Protein AF-T1C883-F1 (afdb_monomer_lite)

pLDDT: mean 71.93, std 14.18, range [41.59, 94.81]

Secondary structure (DSSP, 8-state):
-HHHHHHHHHHHHHT-HHHHHHHHHHHHHHHHHHHHHHHHHTT---TTT-THHHHHHHHHHHHHHHHHHHHGGGHHHHHHHHHHHHHHHHHHHHHHHHHHHHHHHHHHHHHHHHTT--HHHHHHHHHHHHHHHHHHHHHHHHHHHHHHHHHHHHHHHHHH--S-PPP--------------------------

Foldseek 3Di:
DVVLVVQLVVVVVVPDPLSNQLSVLLVLQLQLVVVVVVCVVVVVPPPPPDPCVCVSVCSNVSSVVSNCVRQNVNSVVSVVVSVVVCVLVVVVVVLLVVLVVQLVVLLVVLVVLVVVVDVVSPVVSVVSNVVSNVVSVVCSVVVCVVSVVVSCCCVVCVPPVPPPDDPDDDPDDPCPDDDPPPDDDDDDDDDDD

Organism: NCBI:txid410659

Sequence (193 aa):
TLGFLFGALHEHFVGHDRGALGKIGGILFAWGIATLGLALIRHQINFSTNPILYVYVGLLIGGIALLLVAEGPMGLMGLMEIVSHVLSYTRLIGILLASVILAVIFNVIAGGFFGRGTPLWILLGLGLLLVGQTFNTILGVFEPGIQGARLIFVEHFSKYYHGNGRGFTPLRSNRQYTEPSTDPPLSSDPATP

Structure (mmCIF, N/CA/C/O backbone):
data_AF-T1C883-F1
#
_entry.id   AF-T1C883-F1
#
loop_
_atom_site.group_PDB
_atom_site.id
_atom_site.type_symbol
_atom_site.label_atom_id
_atom_site.label_alt_id
_atom_site.label_comp_id
_atom_site.label_asym_id
_atom_site.label_entity_id
_atom_site.label_seq_id
_atom_site.pdbx_PDB_ins_code
_atom_site.Cartn_x
_atom_site.Cartn_y
_atom_site.Cartn_z
_atom_site.occupancy
_atom_site.B_iso_or_equiv
_atom_site.auth_seq_id
_atom_site.auth_comp_id
_atom_site.auth_asym_id
_atom_site.auth_atom_id
_atom_site.pdbx_PDB_model_num
ATOM 1 N N . THR A 1 1 ? -10.316 -2.165 7.022 1.00 56.03 1 THR A N 1
ATOM 2 C CA . THR A 1 1 ? -11.769 -2.438 6.935 1.00 56.03 1 THR A CA 1
ATOM 3 C C . THR A 1 1 ? -12.137 -3.749 7.614 1.00 56.03 1 THR A C 1
ATOM 5 O O . THR A 1 1 ? -12.957 -3.695 8.513 1.00 56.03 1 THR A O 1
ATOM 8 N N . LEU A 1 2 ? -11.506 -4.890 7.293 1.00 53.03 2 LEU A N 1
ATOM 9 C CA . LEU A 1 2 ? -11.800 -6.201 7.913 1.00 53.03 2 LEU A CA 1
ATOM 10 C C . LEU A 1 2 ? -11.633 -6.252 9.445 1.00 53.03 2 LEU A C 1
ATOM 12 O O . LEU A 1 2 ? -12.502 -6.792 10.114 1.00 53.03 2 LEU A O 1
ATOM 16 N N . GLY A 1 3 ? -10.580 -5.652 10.015 1.00 60.28 3 GLY A N 1
ATOM 17 C CA . GLY A 1 3 ? -10.390 -5.611 11.478 1.00 60.28 3 GLY A CA 1
ATOM 18 C C . GLY A 1 3 ? -11.503 -4.857 12.220 1.00 60.28 3 GLY A C 1
ATOM 19 O O . GLY A 1 3 ? -12.051 -5.361 13.194 1.00 60.28 3 GLY A O 1
ATOM 20 N N . PHE A 1 4 ? -11.909 -3.698 11.695 1.00 60.66 4 PHE A N 1
ATOM 21 C CA . PHE A 1 4 ? -13.055 -2.934 12.203 1.00 60.66 4 PHE A CA 1
ATOM 22 C C . PHE A 1 4 ? -14.389 -3.668 11.989 1.00 60.66 4 PHE A C 1
ATOM 24 O O . PHE A 1 4 ? -15.258 -3.625 12.854 1.00 60.66 4 PHE A O 1
ATOM 31 N N . LEU A 1 5 ? -14.538 -4.379 10.864 1.00 58.66 5 LEU A N 1
ATOM 32 C CA . LEU A 1 5 ? -15.723 -5.180 10.552 1.00 58.66 5 LEU A CA 1
ATOM 33 C C . LEU A 1 5 ? -15.880 -6.352 11.533 1.00 58.66 5 LEU A C 1
ATOM 35 O O . LEU A 1 5 ? -16.961 -6.546 12.076 1.00 58.66 5 LEU A O 1
ATOM 39 N N . PHE A 1 6 ? -14.801 -7.091 11.814 1.00 56.78 6 PHE A N 1
ATOM 40 C CA . PHE A 1 6 ? -14.799 -8.163 12.814 1.00 56.78 6 PHE A CA 1
ATOM 41 C C . PHE A 1 6 ? -14.995 -7.629 14.234 1.00 56.78 6 PHE A C 1
ATOM 43 O O . PHE A 1 6 ? -15.721 -8.238 15.016 1.00 56.78 6 PHE A O 1
ATOM 50 N N . GLY A 1 7 ? -14.426 -6.463 14.550 1.00 60.19 7 GLY A N 1
ATOM 51 C CA . GLY A 1 7 ? -14.677 -5.773 15.811 1.00 60.19 7 GLY A CA 1
ATOM 52 C C . GLY A 1 7 ? -16.141 -5.358 15.986 1.00 60.19 7 GLY A C 1
ATOM 53 O O . GLY A 1 7 ? -16.648 -5.461 17.097 1.00 60.19 7 GLY A O 1
ATOM 54 N N . ALA A 1 8 ? -16.810 -4.897 14.924 1.00 57.47 8 ALA A N 1
ATOM 55 C CA . ALA A 1 8 ? -18.224 -4.510 14.946 1.00 57.47 8 ALA A CA 1
ATOM 56 C C . ALA A 1 8 ? -19.155 -5.732 14.989 1.00 57.47 8 ALA A C 1
ATOM 58 O O . ALA A 1 8 ? -20.149 -5.724 15.709 1.00 57.47 8 ALA A O 1
ATOM 59 N N . LEU A 1 9 ? -18.810 -6.801 14.261 1.00 54.94 9 LEU A N 1
ATOM 60 C CA . LEU A 1 9 ? -19.556 -8.061 14.255 1.00 54.94 9 LEU A CA 1
ATOM 61 C C . LEU A 1 9 ? -19.506 -8.757 15.617 1.00 54.94 9 LEU A C 1
ATOM 63 O O . LEU A 1 9 ? -20.537 -9.215 16.095 1.00 54.94 9 LEU A O 1
ATOM 67 N N . HIS A 1 10 ? -18.341 -8.802 16.269 1.00 56.34 10 HIS A N 1
ATOM 68 C CA . HIS A 1 10 ? -18.226 -9.394 17.603 1.00 56.34 10 HIS A CA 1
ATOM 69 C C . HIS A 1 10 ? -19.035 -8.607 18.649 1.00 56.34 10 HIS A C 1
ATOM 71 O O . HIS A 1 10 ? -19.715 -9.208 19.473 1.00 56.34 10 HIS A O 1
ATOM 77 N N . GLU A 1 11 ? -19.036 -7.272 18.572 1.00 58.41 11 GLU A N 1
ATOM 78 C CA . GLU A 1 11 ? -19.824 -6.408 19.465 1.00 58.41 11 GLU A CA 1
ATOM 79 C C . GLU A 1 11 ? -21.337 -6.577 19.252 1.00 58.41 11 GLU A C 1
ATOM 81 O O . GLU A 1 11 ? -22.107 -6.619 20.213 1.00 58.41 11 GLU A O 1
ATOM 86 N N . HIS A 1 12 ? -21.767 -6.738 17.995 1.00 43.88 12 HIS A N 1
ATOM 87 C CA . HIS A 1 12 ? -23.172 -6.960 17.656 1.00 43.88 12 HIS A CA 1
ATOM 88 C C . HIS A 1 12 ? -23.699 -8.289 18.216 1.00 43.88 12 HIS A C 1
ATOM 90 O O . HIS A 1 12 ? -24.860 -8.371 18.609 1.00 43.88 12 HIS A O 1
ATOM 96 N N . PHE A 1 13 ? -22.835 -9.303 18.323 1.00 53.25 13 PHE A N 1
ATOM 97 C CA . PHE A 1 13 ? -23.175 -10.593 18.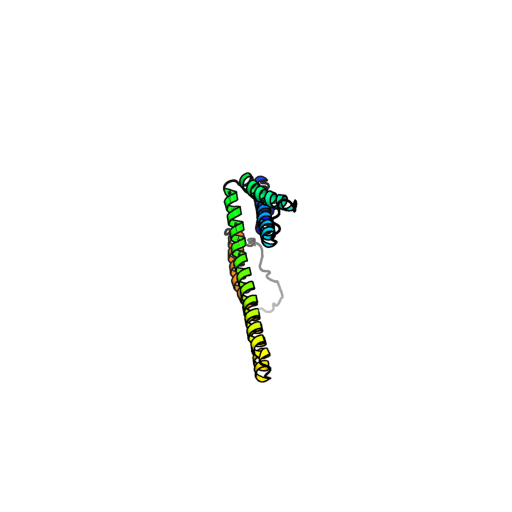924 1.00 53.25 13 PHE A CA 1
ATOM 98 C C . PHE A 1 13 ? -23.203 -10.582 20.464 1.00 53.25 13 PHE A C 1
ATOM 100 O O . PHE A 1 13 ? -23.791 -11.485 21.053 1.00 53.25 13 PHE A O 1
ATOM 107 N N . VAL A 1 14 ? -22.614 -9.574 21.121 1.00 53.53 14 VAL A N 1
ATOM 108 C CA . VAL A 1 14 ? -22.555 -9.453 22.596 1.00 53.53 14 VAL A CA 1
ATOM 109 C C . VAL A 1 14 ? -23.610 -8.473 23.155 1.00 53.53 14 VAL A C 1
ATOM 111 O O . VAL A 1 14 ? -23.820 -8.415 24.365 1.00 53.53 14 VAL A O 1
ATOM 114 N N . GLY A 1 15 ? -24.360 -7.769 22.298 1.00 41.59 15 GLY A N 1
ATOM 115 C CA . GLY A 1 15 ? -25.586 -7.052 22.690 1.00 41.59 15 GLY A CA 1
ATOM 116 C C . GLY A 1 15 ? -25.391 -5.669 23.330 1.00 41.59 15 GLY A C 1
ATOM 117 O O . GLY A 1 15 ? -26.265 -5.221 24.068 1.00 41.59 15 GLY A O 1
ATOM 118 N N . HIS A 1 16 ? -24.270 -4.981 23.069 1.00 48.69 16 HIS A N 1
ATOM 119 C CA . HIS A 1 16 ? -24.064 -3.579 23.471 1.00 48.69 16 HIS A CA 1
ATOM 120 C C . HIS A 1 16 ? -24.091 -2.635 22.254 1.00 48.69 16 HIS A C 1
ATOM 122 O O . HIS A 1 16 ? -23.087 -2.414 21.576 1.00 48.69 16 HIS A O 1
ATOM 128 N N . ASP A 1 17 ? -25.247 -2.015 22.012 1.00 51.94 17 ASP A N 1
ATOM 129 C CA . ASP A 1 17 ? -25.565 -1.242 20.796 1.00 51.94 17 ASP A CA 1
ATOM 130 C C . ASP A 1 17 ? -24.688 0.005 20.573 1.00 51.94 17 ASP A C 1
ATOM 132 O O . ASP A 1 17 ? -24.588 0.522 19.460 1.00 51.94 17 ASP A O 1
ATOM 136 N N . ARG A 1 18 ? -24.026 0.503 21.624 1.00 53.41 18 ARG A N 1
ATOM 137 C CA . ARG A 1 18 ? -23.233 1.743 21.566 1.00 53.41 18 ARG A CA 1
ATOM 138 C C . ARG A 1 18 ? -21.804 1.534 21.051 1.00 53.41 18 ARG A C 1
ATOM 140 O O . ARG A 1 18 ? -21.296 2.408 20.356 1.00 53.41 18 ARG A O 1
ATOM 147 N N . GLY A 1 19 ? -21.196 0.370 21.297 1.00 52.53 19 GLY A N 1
ATOM 148 C CA . GLY A 1 19 ? -19.856 0.037 20.785 1.00 52.53 19 GLY A CA 1
ATOM 149 C C . GLY A 1 19 ? -19.854 -0.298 19.288 1.00 52.53 19 GLY A C 1
ATOM 150 O O . GLY A 1 19 ? -18.933 0.051 18.550 1.00 52.53 19 GLY A O 1
ATOM 151 N N . ALA A 1 20 ? -20.940 -0.897 18.792 1.00 56.00 20 ALA A N 1
ATOM 152 C CA . ALA A 1 20 ? -21.091 -1.213 17.372 1.00 56.00 20 ALA A CA 1
ATOM 153 C C . ALA A 1 20 ? -21.177 0.056 16.499 1.00 56.00 20 ALA A C 1
ATOM 155 O O . ALA A 1 20 ? -20.595 0.108 15.414 1.00 56.00 20 ALA A O 1
ATOM 156 N N . LEU A 1 21 ? -21.846 1.104 16.995 1.00 61.19 21 LEU A N 1
ATOM 157 C CA . LEU A 1 21 ? -21.998 2.391 16.308 1.00 61.19 21 LEU A CA 1
ATOM 158 C C . LEU A 1 21 ? -20.666 3.143 16.142 1.00 61.19 21 LEU A C 1
ATOM 160 O O . LEU A 1 21 ? -20.426 3.713 15.076 1.00 61.19 21 LEU A O 1
ATOM 164 N N . GLY A 1 22 ? -19.768 3.085 17.133 1.00 59.34 22 GLY A N 1
ATOM 165 C CA . GLY A 1 22 ? -18.424 3.672 17.034 1.00 59.34 22 GLY A CA 1
ATOM 166 C C . GLY A 1 22 ? -17.574 2.979 15.973 1.00 59.34 22 GLY A C 1
ATOM 167 O O . GLY A 1 22 ? -16.988 3.626 15.099 1.00 59.34 22 GLY A O 1
ATOM 168 N N . LYS A 1 23 ? -17.624 1.645 15.935 1.00 63.12 23 LYS A N 1
ATOM 169 C CA . LYS A 1 23 ? -16.900 0.856 14.931 1.00 63.12 23 LYS A CA 1
ATOM 170 C C . LYS A 1 23 ? -17.438 1.045 13.509 1.00 63.12 23 LYS A C 1
ATOM 172 O O . LYS A 1 23 ? -16.655 1.132 12.562 1.00 63.12 23 LYS A O 1
ATOM 177 N N . ILE A 1 24 ? -18.749 1.208 13.333 1.00 66.12 24 ILE A N 1
ATOM 178 C CA . ILE A 1 24 ? -19.339 1.590 12.037 1.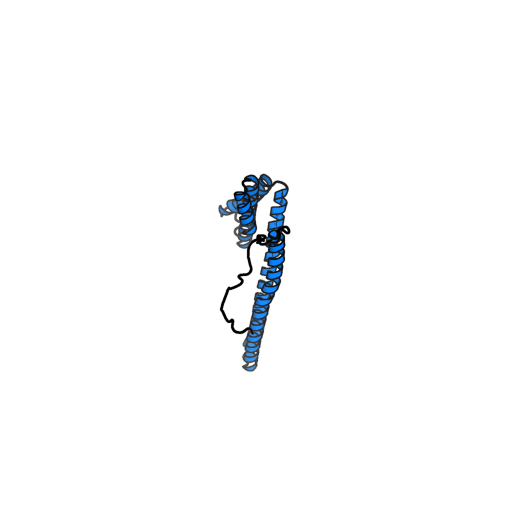00 66.12 24 ILE A CA 1
ATOM 179 C C . ILE A 1 24 ? -18.873 2.998 11.620 1.00 66.12 24 ILE A C 1
ATOM 181 O O . ILE A 1 24 ? -18.543 3.214 10.451 1.00 66.12 24 ILE A O 1
ATOM 185 N N . GLY A 1 25 ? -18.747 3.929 12.572 1.00 64.12 25 GLY A N 1
ATOM 186 C CA . GLY A 1 25 ? -18.209 5.275 12.348 1.00 64.12 25 GLY A CA 1
ATOM 187 C C . GLY A 1 25 ? -16.762 5.272 11.859 1.00 64.12 25 GLY A C 1
ATOM 188 O O . GLY A 1 25 ? -16.429 5.992 10.918 1.00 64.12 25 GLY A O 1
ATOM 189 N N . GLY A 1 26 ? -15.920 4.397 12.413 1.00 68.25 26 GLY A N 1
ATOM 190 C CA . GLY A 1 26 ? -14.538 4.213 11.962 1.00 68.25 26 GLY A CA 1
ATOM 191 C C . GLY A 1 26 ? -14.419 3.678 10.534 1.00 68.25 26 GLY A C 1
ATOM 192 O O . GLY A 1 26 ? -13.548 4.119 9.781 1.00 68.25 26 GLY A O 1
ATOM 193 N N . ILE A 1 27 ? -15.326 2.789 10.113 1.00 69.50 27 ILE A N 1
ATOM 194 C CA . ILE A 1 27 ? -15.394 2.311 8.720 1.00 69.50 27 ILE A CA 1
ATOM 195 C C . ILE A 1 27 ? -15.791 3.455 7.786 1.00 69.50 27 ILE A C 1
ATOM 197 O O . ILE A 1 27 ? -15.158 3.640 6.744 1.00 69.50 27 ILE A O 1
ATOM 201 N N . LEU A 1 28 ? -16.804 4.233 8.175 1.00 71.75 28 LEU A N 1
ATOM 202 C CA . LEU A 1 28 ? -17.276 5.385 7.415 1.00 71.75 28 LEU A CA 1
ATOM 203 C C . LEU A 1 28 ? -16.158 6.424 7.258 1.00 71.75 28 LEU A C 1
ATOM 205 O O . LEU A 1 28 ? -15.843 6.839 6.149 1.00 71.75 28 LEU A O 1
ATOM 209 N N . PHE A 1 29 ? -15.473 6.760 8.348 1.00 73.19 29 PHE A N 1
ATOM 210 C CA . PHE A 1 29 ? -14.355 7.697 8.346 1.00 73.19 29 PHE A CA 1
ATOM 211 C C . PHE A 1 29 ? -13.197 7.242 7.445 1.00 73.19 29 PHE A C 1
ATOM 213 O O . PHE A 1 29 ? -12.684 8.032 6.650 1.00 73.19 29 PHE A O 1
ATOM 220 N N . ALA A 1 30 ? -12.820 5.960 7.504 1.00 75.12 30 ALA A N 1
ATOM 221 C CA . ALA A 1 30 ? -11.777 5.400 6.646 1.00 75.12 30 ALA A CA 1
ATOM 222 C C . ALA A 1 30 ? -12.140 5.491 5.151 1.00 75.12 30 ALA A C 1
ATOM 224 O O . ALA A 1 30 ? -11.289 5.825 4.324 1.00 75.12 30 ALA A O 1
ATOM 225 N N . TRP A 1 31 ? -13.405 5.244 4.798 1.00 78.94 31 TRP A N 1
ATOM 226 C CA . TRP A 1 31 ? -13.912 5.429 3.434 1.00 78.94 31 TRP A CA 1
ATOM 227 C C . TRP A 1 31 ? -13.957 6.909 3.025 1.00 78.94 31 TRP A C 1
ATOM 229 O O . TRP A 1 31 ? -13.602 7.248 1.894 1.00 78.94 31 TRP A O 1
ATOM 239 N N . GLY A 1 32 ? -14.316 7.804 3.948 1.00 77.38 32 GLY A N 1
ATOM 240 C CA . GLY A 1 32 ? -14.280 9.255 3.751 1.00 77.38 32 GLY A CA 1
ATOM 241 C C . GLY A 1 32 ? -12.878 9.760 3.401 1.00 77.38 32 GLY A C 1
ATOM 242 O O . GLY A 1 32 ? -12.704 10.437 2.390 1.00 77.38 32 GLY A O 1
ATOM 243 N N . ILE A 1 33 ? -11.853 9.367 4.165 1.00 79.44 33 ILE A N 1
ATOM 244 C CA . ILE A 1 33 ? -10.452 9.714 3.861 1.00 79.44 33 ILE A CA 1
ATOM 245 C C . ILE A 1 33 ? -10.013 9.143 2.508 1.00 79.44 33 ILE A C 1
ATOM 247 O O . ILE A 1 33 ? -9.409 9.860 1.711 1.00 79.44 33 ILE A O 1
ATOM 251 N N . ALA A 1 34 ? -10.303 7.868 2.229 1.00 78.81 34 ALA A N 1
ATOM 252 C CA . ALA A 1 34 ? -9.862 7.214 0.997 1.00 78.81 34 ALA A CA 1
ATOM 253 C C . ALA A 1 34 ? -10.451 7.878 -0.260 1.00 78.81 34 ALA A C 1
ATOM 255 O O . ALA A 1 34 ? -9.733 8.156 -1.222 1.00 78.81 34 ALA A O 1
ATOM 256 N N . THR A 1 35 ? -11.753 8.168 -0.243 1.00 78.88 35 THR A N 1
ATOM 257 C CA . THR A 1 35 ? -12.458 8.814 -1.362 1.00 78.88 35 THR A CA 1
ATOM 258 C C . THR A 1 35 ? -12.040 10.270 -1.555 1.00 78.88 35 THR A C 1
ATOM 260 O O . THR A 1 35 ? -11.839 10.696 -2.692 1.00 78.88 35 THR A O 1
ATOM 263 N N . LEU A 1 36 ? -11.820 11.020 -0.472 1.00 79.00 36 LEU A N 1
ATOM 264 C CA . LEU A 1 36 ? -11.347 12.403 -0.540 1.00 79.00 36 LEU A CA 1
ATOM 265 C C . LEU A 1 36 ? -9.890 12.486 -1.020 1.00 79.00 36 LEU A C 1
ATOM 267 O O . LEU A 1 36 ? -9.569 13.320 -1.867 1.00 79.00 36 LEU A O 1
ATOM 271 N N . GLY A 1 37 ? -9.027 11.574 -0.563 1.00 79.81 37 GLY A N 1
ATOM 272 C CA . GLY A 1 37 ? -7.663 11.426 -1.077 1.00 79.81 37 GLY A CA 1
ATOM 273 C C . GLY A 1 37 ? -7.637 11.122 -2.578 1.00 79.81 37 GLY A C 1
ATOM 274 O O . GLY A 1 37 ? -6.874 11.734 -3.325 1.00 79.81 37 GLY A O 1
ATOM 275 N N . LEU A 1 38 ? -8.527 10.246 -3.053 1.00 77.75 38 LEU A N 1
ATOM 276 C CA . LEU A 1 38 ? -8.667 9.952 -4.481 1.00 77.75 38 LEU A CA 1
ATOM 277 C C . LEU A 1 38 ? -9.192 11.158 -5.281 1.00 77.75 38 LEU A C 1
ATOM 279 O O . LEU A 1 38 ? -8.717 11.418 -6.388 1.00 77.75 38 LEU A O 1
ATOM 283 N N . ALA A 1 39 ? -10.147 11.909 -4.728 1.00 77.31 39 ALA A N 1
ATOM 284 C CA . ALA A 1 39 ? -10.695 13.113 -5.351 1.00 77.31 39 ALA A CA 1
ATOM 285 C C . ALA A 1 39 ? -9.640 14.226 -5.507 1.00 77.31 39 ALA A C 1
ATOM 287 O O . ALA A 1 39 ? -9.638 14.926 -6.525 1.00 77.31 39 ALA A O 1
ATOM 288 N N . LEU A 1 40 ? -8.713 14.346 -4.547 1.00 79.12 40 LEU A N 1
ATOM 289 C CA . LEU A 1 40 ? -7.571 15.264 -4.615 1.00 79.12 40 LEU A CA 1
ATOM 290 C C . LEU A 1 40 ? -6.607 14.893 -5.747 1.00 79.12 40 LEU A C 1
ATOM 292 O O . LEU A 1 40 ? -6.254 15.753 -6.552 1.00 79.12 40 LEU A O 1
ATOM 296 N N . ILE A 1 41 ? -6.230 13.614 -5.855 1.00 80.31 41 ILE A N 1
ATOM 297 C CA . ILE A 1 41 ? -5.312 13.127 -6.903 1.00 80.31 41 ILE A CA 1
ATOM 298 C C . ILE A 1 41 ? -5.925 13.291 -8.299 1.00 80.31 41 ILE A C 1
ATOM 300 O O . ILE A 1 41 ? -5.227 13.635 -9.248 1.00 80.31 41 ILE A O 1
ATOM 304 N N . ARG A 1 42 ? -7.242 13.093 -8.439 1.00 77.44 42 ARG A N 1
ATOM 305 C CA . ARG A 1 42 ? -7.954 13.260 -9.716 1.00 77.44 42 ARG A CA 1
ATOM 306 C C . ARG A 1 42 ? -8.141 14.732 -10.122 1.00 77.44 42 ARG A C 1
ATOM 308 O O . ARG A 1 42 ? -8.707 14.986 -11.180 1.00 77.44 42 ARG A O 1
ATOM 315 N N . HIS A 1 43 ? -7.694 15.691 -9.305 1.00 68.75 43 HIS A N 1
ATOM 316 C CA . HIS A 1 43 ? -7.869 17.133 -9.518 1.00 68.75 43 HIS A CA 1
ATOM 317 C C . HIS A 1 43 ? -9.329 17.522 -9.839 1.00 68.75 43 HIS A C 1
ATOM 319 O O . HIS A 1 43 ? -9.599 18.412 -10.639 1.00 68.75 43 HIS A O 1
ATOM 325 N N . GLN A 1 44 ? -10.297 16.831 -9.220 1.00 63.38 44 GLN A N 1
ATOM 326 C CA . GLN A 1 44 ? -11.740 17.030 -9.435 1.00 63.38 44 GLN A CA 1
ATOM 327 C C . GLN A 1 44 ? -12.415 17.826 -8.306 1.00 63.38 44 GLN A C 1
ATOM 329 O O . GLN A 1 44 ? -13.618 17.712 -8.090 1.00 63.38 44 GLN A O 1
ATOM 334 N N . ILE A 1 45 ? -11.656 18.679 -7.616 1.00 63.44 45 ILE A N 1
ATOM 335 C CA . ILE A 1 45 ? -12.063 19.491 -6.449 1.00 63.44 45 ILE A CA 1
ATOM 336 C C . ILE A 1 45 ? -12.982 20.683 -6.780 1.00 63.44 45 ILE A C 1
ATOM 338 O O . ILE A 1 45 ? -13.084 21.647 -6.024 1.00 63.44 45 ILE A O 1
ATOM 342 N N . ASN A 1 46 ? -13.704 20.615 -7.896 1.00 66.94 46 ASN A N 1
ATOM 343 C CA . ASN A 1 46 ? -14.673 21.638 -8.261 1.00 66.94 46 ASN A CA 1
ATOM 344 C C . ASN A 1 46 ? -15.969 21.438 -7.463 1.00 66.94 46 ASN A C 1
ATOM 346 O O . ASN A 1 46 ? -16.831 20.643 -7.843 1.00 66.94 46 ASN A O 1
ATOM 350 N N . PHE A 1 47 ? -16.116 22.201 -6.376 1.00 61.25 47 PHE A N 1
ATOM 351 C CA . PHE A 1 47 ? -17.304 22.206 -5.506 1.00 61.25 47 PHE A CA 1
ATOM 352 C C . PHE A 1 47 ? -18.609 22.552 -6.241 1.00 61.25 47 PHE A C 1
ATOM 354 O O . PHE A 1 47 ? -19.682 22.154 -5.807 1.00 61.25 47 PHE A O 1
ATOM 361 N N . SER A 1 48 ? -18.517 23.265 -7.367 1.00 62.97 48 SER A N 1
ATOM 362 C CA . SER A 1 48 ? -19.682 23.712 -8.140 1.00 62.97 48 SER A CA 1
ATOM 363 C C . SER A 1 48 ? -20.200 22.660 -9.136 1.00 62.97 48 SER A C 1
ATOM 365 O O . SER A 1 48 ? -21.390 22.605 -9.421 1.00 62.97 48 SER A O 1
ATOM 367 N N . THR A 1 49 ? -19.328 21.792 -9.663 1.00 65.12 49 THR A N 1
ATOM 368 C CA . THR A 1 49 ? -19.673 20.880 -10.774 1.00 65.12 49 THR A CA 1
ATOM 369 C C . THR A 1 49 ? -19.959 19.447 -10.328 1.00 65.12 49 THR A C 1
ATOM 371 O O . THR A 1 49 ? -20.630 18.712 -11.044 1.00 65.12 49 THR A O 1
ATOM 374 N N . ASN A 1 50 ? -19.469 19.037 -9.155 1.00 65.00 50 ASN A N 1
ATOM 375 C CA . ASN A 1 50 ? -19.564 17.657 -8.682 1.00 65.00 50 ASN A CA 1
ATOM 376 C C . ASN A 1 50 ? -20.360 17.575 -7.369 1.00 65.00 50 ASN A C 1
ATOM 378 O O . ASN A 1 50 ? -19.763 17.673 -6.294 1.00 65.00 50 ASN A O 1
ATOM 382 N N . PRO A 1 51 ? -21.682 17.310 -7.413 1.00 71.00 51 PRO A N 1
ATOM 383 C CA . PRO A 1 51 ? -22.502 17.148 -6.203 1.00 71.00 51 PRO A CA 1
ATOM 384 C C . PRO A 1 51 ? -22.036 15.988 -5.303 1.00 71.00 51 PRO A C 1
ATOM 386 O O . PRO A 1 51 ? -22.336 15.942 -4.114 1.00 71.00 51 PRO A O 1
ATOM 389 N N . ILE A 1 52 ? -21.236 15.077 -5.855 1.00 72.94 52 ILE A N 1
ATOM 390 C CA . ILE A 1 52 ? -20.643 13.933 -5.164 1.00 72.94 52 ILE A CA 1
ATOM 391 C C . ILE A 1 52 ? -19.571 14.332 -4.125 1.00 72.94 52 ILE A C 1
ATOM 393 O O . ILE A 1 52 ? -19.351 13.600 -3.163 1.00 72.94 52 ILE A O 1
ATOM 397 N N . LEU A 1 53 ? -18.945 15.511 -4.247 1.00 71.94 53 LEU A N 1
ATOM 398 C CA . LEU A 1 53 ? -17.961 15.996 -3.265 1.00 71.94 53 LEU A CA 1
ATOM 399 C C . LEU A 1 53 ? -18.580 16.259 -1.890 1.00 71.94 53 LEU A C 1
ATOM 401 O O . LEU A 1 53 ? -17.955 15.963 -0.872 1.00 71.94 53 LEU A O 1
ATOM 405 N N . TYR A 1 54 ? -19.814 16.765 -1.853 1.00 74.94 54 TYR A N 1
ATOM 406 C CA . TYR A 1 54 ? -20.542 16.969 -0.600 1.00 74.94 54 TYR A CA 1
ATOM 407 C C . TYR A 1 54 ? -20.798 15.648 0.125 1.00 74.94 54 TYR A C 1
ATOM 409 O O . TYR A 1 54 ? -20.748 15.607 1.352 1.00 74.94 54 TYR A O 1
ATOM 417 N N . VAL A 1 55 ? -20.991 14.557 -0.624 1.00 77.00 55 VAL A N 1
ATOM 418 C CA . VAL A 1 55 ? -21.117 13.211 -0.058 1.00 77.00 55 VAL A CA 1
ATOM 419 C C . VAL A 1 55 ? -19.797 12.776 0.571 1.00 77.00 55 VAL A C 1
ATOM 421 O O . VAL A 1 55 ? -19.811 12.319 1.705 1.00 77.00 55 VAL A O 1
ATOM 424 N N . TYR A 1 56 ? -18.648 12.976 -0.084 1.00 77.81 56 TYR A N 1
ATOM 425 C CA . TYR A 1 56 ? -17.344 12.603 0.489 1.00 77.81 56 TYR A CA 1
ATOM 426 C C . TYR A 1 56 ? -17.008 13.384 1.762 1.00 77.81 56 TYR A C 1
ATOM 428 O O . TYR A 1 56 ? -16.586 12.799 2.761 1.00 77.81 56 TYR A O 1
ATOM 436 N N . VAL A 1 57 ? -17.239 14.699 1.752 1.00 77.00 57 VAL A N 1
ATOM 437 C CA . VAL A 1 57 ? -17.012 15.558 2.922 1.00 77.00 57 VAL A CA 1
ATOM 438 C C . VAL A 1 57 ? -17.997 15.222 4.045 1.00 77.00 57 VAL A C 1
ATOM 440 O O . VAL A 1 57 ? -17.587 15.095 5.198 1.00 77.00 57 VAL A O 1
ATOM 443 N N . GLY A 1 58 ? -19.274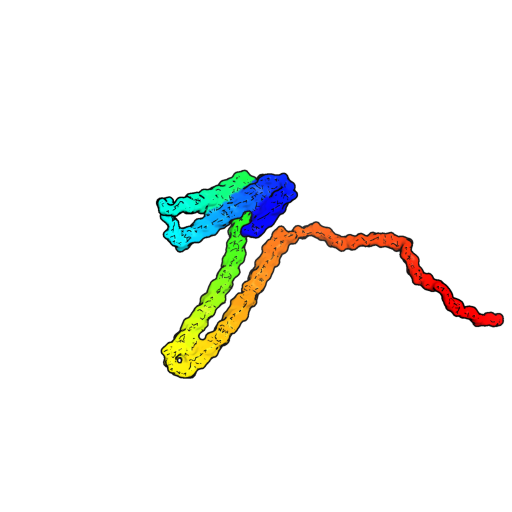 15.004 3.720 1.00 79.81 58 GLY A N 1
ATOM 444 C CA . GLY A 1 58 ? -20.297 14.598 4.685 1.00 79.81 58 GLY A CA 1
ATOM 445 C C . GLY A 1 58 ? -20.019 13.229 5.302 1.00 79.81 58 GLY A C 1
ATOM 446 O O . GLY A 1 58 ? -20.240 13.035 6.492 1.00 79.81 58 GLY A O 1
ATOM 447 N N . LEU A 1 59 ? -19.461 12.301 4.529 1.00 78.38 59 LEU A N 1
ATOM 448 C CA . LEU A 1 59 ? -19.099 10.961 4.983 1.00 78.38 59 LEU A CA 1
ATOM 449 C C . LEU A 1 59 ? -17.857 10.990 5.894 1.00 78.38 59 LEU A C 1
ATOM 451 O O . LEU A 1 59 ? -17.804 10.256 6.879 1.00 78.38 59 LEU A O 1
ATOM 455 N N . LEU A 1 60 ? -16.906 11.900 5.644 1.00 76.31 60 LEU A N 1
ATOM 456 C CA . LEU A 1 60 ? -15.751 12.134 6.517 1.00 76.31 60 LEU A CA 1
ATOM 457 C C . LEU A 1 60 ? -16.169 12.778 7.845 1.00 76.31 60 LEU A C 1
ATOM 459 O O . LEU A 1 60 ? -15.857 12.246 8.910 1.00 76.31 60 LEU A O 1
ATOM 463 N N . ILE A 1 61 ? -16.900 13.893 7.794 1.00 78.94 61 ILE A N 1
ATOM 464 C CA . ILE A 1 61 ? -17.350 14.612 8.996 1.00 78.94 61 ILE A CA 1
ATOM 465 C C . ILE A 1 61 ? -18.339 13.755 9.792 1.00 78.94 61 ILE A C 1
ATOM 467 O O . ILE A 1 61 ? -18.220 13.657 11.011 1.00 78.94 61 ILE A O 1
ATOM 471 N N . GLY A 1 62 ? -19.263 13.077 9.108 1.00 78.06 62 GLY A N 1
ATOM 472 C CA . GLY A 1 62 ? -20.191 12.127 9.711 1.00 78.06 62 GLY A CA 1
ATOM 473 C C . GLY A 1 62 ? -19.470 10.959 10.381 1.00 78.06 62 GLY A C 1
ATOM 474 O O . GLY A 1 62 ? -19.829 10.595 11.494 1.00 78.06 62 GLY A O 1
ATOM 475 N N . GLY A 1 63 ? -18.407 10.428 9.769 1.00 70.81 63 GLY A N 1
ATOM 476 C CA . GLY A 1 63 ? -17.574 9.380 10.364 1.00 70.81 63 GLY A CA 1
ATOM 477 C C . GLY A 1 63 ? -16.867 9.820 11.652 1.00 70.81 63 GLY A C 1
ATOM 478 O O . GLY A 1 63 ? -16.912 9.097 12.645 1.00 70.81 63 GLY A O 1
ATOM 479 N N . ILE A 1 64 ? -16.275 11.023 11.676 1.00 71.94 64 ILE A N 1
ATOM 480 C CA . ILE A 1 64 ? -15.650 11.591 12.889 1.00 71.94 64 ILE A CA 1
ATOM 481 C C . ILE A 1 64 ? -16.700 11.846 13.977 1.00 71.94 64 ILE A C 1
ATOM 483 O O . ILE A 1 64 ? -16.483 11.508 15.140 1.00 71.94 64 ILE A O 1
ATOM 487 N N . ALA A 1 65 ? -17.837 12.441 13.611 1.00 74.81 65 ALA A N 1
ATOM 488 C CA . ALA A 1 65 ? -18.908 12.748 14.551 1.00 74.81 65 ALA A CA 1
ATOM 489 C C . ALA A 1 65 ? -19.483 11.471 15.176 1.00 74.81 65 ALA A C 1
ATOM 491 O O . ALA A 1 65 ? -19.662 11.414 16.389 1.00 74.81 65 ALA A O 1
ATOM 492 N N . LEU A 1 66 ? -19.707 10.425 14.373 1.00 71.62 66 LEU A N 1
ATOM 493 C CA . LEU A 1 66 ? -20.204 9.141 14.860 1.00 71.62 66 LEU A CA 1
ATOM 494 C C . LEU A 1 66 ? -19.192 8.458 15.791 1.00 71.62 66 LEU A C 1
ATOM 496 O O . LEU A 1 66 ? -19.594 7.934 16.824 1.00 71.62 66 LEU A O 1
ATOM 500 N N . LEU A 1 67 ? -17.890 8.525 15.481 1.00 71.19 67 LEU A N 1
ATOM 501 C CA . LEU A 1 67 ? -16.822 8.015 16.353 1.00 71.19 67 LEU A CA 1
ATOM 502 C C . LEU A 1 67 ? -16.808 8.711 17.721 1.00 71.19 67 LEU A C 1
ATOM 504 O O . LEU A 1 67 ? -16.751 8.049 18.755 1.00 71.19 67 LEU A O 1
ATOM 508 N N . LEU A 1 68 ? -16.886 10.044 17.740 1.00 71.44 68 LEU A N 1
ATOM 509 C CA . LEU A 1 68 ? -16.843 10.818 18.983 1.00 71.44 68 LEU A CA 1
ATOM 510 C C . LEU A 1 68 ? -18.125 10.678 19.811 1.00 71.44 68 LEU A C 1
ATOM 512 O O . LEU A 1 68 ? -18.051 10.620 21.036 1.00 71.44 68 LEU A O 1
ATOM 516 N N . VAL A 1 69 ? -19.292 10.607 19.165 1.00 72.31 69 VAL A N 1
ATOM 517 C CA . VAL A 1 69 ? -20.588 10.489 19.852 1.00 72.31 69 VAL A CA 1
ATOM 518 C C . VAL A 1 69 ? -20.825 9.073 20.382 1.00 72.31 69 VAL A C 1
ATOM 520 O O . VAL A 1 69 ? -21.415 8.924 21.450 1.00 72.31 69 VAL A O 1
ATOM 523 N N . ALA A 1 70 ? -20.368 8.036 19.675 1.00 65.62 70 ALA A N 1
ATOM 524 C CA . ALA A 1 70 ? -20.613 6.650 20.071 1.00 65.62 70 ALA A CA 1
ATOM 525 C C . ALA A 1 70 ? -19.605 6.115 21.103 1.00 65.62 70 ALA A C 1
ATOM 527 O O . ALA A 1 70 ? -20.009 5.419 22.033 1.00 65.62 70 ALA A O 1
ATOM 528 N N . GLU A 1 71 ? -18.315 6.449 20.977 1.00 63.81 71 GLU A N 1
ATOM 529 C CA . GLU A 1 71 ? -17.242 5.891 21.824 1.00 63.81 71 GLU A CA 1
ATOM 530 C C . GLU A 1 71 ? -16.557 6.928 22.735 1.00 63.81 71 GLU A C 1
ATOM 532 O O . GLU A 1 71 ? -15.753 6.564 23.598 1.00 63.81 71 GLU A O 1
ATOM 537 N N . GLY A 1 72 ? -16.864 8.224 22.604 1.00 71.00 72 GLY A N 1
ATOM 538 C CA . GLY A 1 72 ? -16.266 9.272 23.438 1.00 71.00 72 GLY A CA 1
ATOM 539 C C . GLY A 1 72 ? -14.723 9.248 23.390 1.00 71.00 72 GLY A C 1
ATOM 540 O O . GLY A 1 72 ? -14.154 9.118 22.304 1.00 71.00 72 GLY A O 1
ATOM 541 N N . PRO A 1 73 ? -14.002 9.341 24.529 1.00 64.62 73 PRO A N 1
ATOM 542 C CA . PRO A 1 73 ? -12.533 9.285 24.552 1.00 64.62 73 PRO A CA 1
ATOM 543 C C . PRO A 1 73 ? -11.961 7.939 24.072 1.00 64.62 73 PRO A C 1
ATOM 545 O O . PRO A 1 73 ? -10.790 7.870 23.700 1.00 64.62 73 PRO A O 1
ATOM 548 N N . MET A 1 74 ? -12.777 6.880 24.026 1.00 60.22 74 MET A N 1
ATOM 549 C CA . MET A 1 74 ? -12.398 5.581 23.468 1.00 60.22 74 MET A CA 1
ATOM 550 C C . MET A 1 74 ? -12.299 5.626 21.931 1.00 60.22 74 MET A C 1
ATOM 552 O O . MET A 1 74 ? -11.481 4.912 21.354 1.00 60.22 74 MET A O 1
ATOM 556 N N . GLY A 1 75 ? -13.007 6.552 21.270 1.00 63.66 75 GLY A N 1
ATOM 557 C CA . GLY A 1 75 ? -12.950 6.751 19.815 1.00 63.66 75 GLY A CA 1
ATOM 558 C C . GLY A 1 75 ? -11.583 7.239 19.314 1.00 63.66 75 GLY A C 1
ATOM 559 O O . GLY A 1 75 ? -11.215 7.003 18.161 1.00 63.66 75 GLY A O 1
ATOM 560 N N . LEU A 1 76 ? -10.767 7.842 20.190 1.00 67.88 76 LEU A N 1
ATOM 561 C CA . LEU A 1 76 ? -9.378 8.198 19.881 1.00 67.88 76 LEU A CA 1
ATOM 562 C C . LEU A 1 76 ? -8.518 6.955 19.595 1.00 67.88 76 LEU A C 1
ATOM 564 O O . LEU A 1 76 ? -7.620 7.006 18.751 1.00 67.88 76 LEU A O 1
ATOM 568 N N . MET A 1 77 ? -8.815 5.826 20.249 1.00 69.94 77 MET A N 1
ATOM 569 C CA . MET A 1 77 ? -8.135 4.558 19.974 1.00 69.94 77 MET A CA 1
ATOM 570 C C . MET A 1 77 ? -8.495 4.023 18.585 1.00 69.94 77 MET A C 1
ATOM 572 O O . MET A 1 77 ? -7.605 3.547 17.881 1.00 69.94 77 MET A O 1
ATOM 576 N N . GLY A 1 78 ? -9.742 4.202 18.135 1.00 67.75 78 GLY A N 1
ATOM 577 C CA . GLY A 1 78 ? -10.165 3.849 16.777 1.00 67.75 78 GLY A CA 1
ATOM 578 C C . GLY A 1 78 ? -9.405 4.619 15.688 1.00 67.75 78 GLY A C 1
ATOM 579 O O . GLY A 1 78 ? -9.025 4.048 14.665 1.00 67.75 78 GLY A O 1
ATOM 580 N N . LEU A 1 79 ? -9.096 5.899 15.925 1.00 69.94 79 LEU A N 1
ATOM 581 C CA . LEU A 1 79 ? -8.270 6.704 15.015 1.00 69.94 79 LEU A CA 1
ATOM 582 C C . LEU A 1 79 ? -6.810 6.228 14.981 1.00 69.94 79 LEU A C 1
ATOM 584 O O . LEU A 1 79 ? -6.237 6.084 13.899 1.00 69.94 79 LEU A O 1
ATOM 588 N N . MET A 1 80 ? -6.212 5.940 16.143 1.00 75.38 80 MET A N 1
ATOM 589 C CA . MET A 1 80 ? -4.851 5.386 16.222 1.00 75.38 80 MET A CA 1
ATOM 590 C C . MET A 1 80 ? -4.748 4.018 15.547 1.00 75.38 80 MET A C 1
ATOM 592 O O . MET A 1 80 ? -3.747 3.711 14.900 1.00 75.38 80 MET A O 1
ATOM 596 N N . GLU A 1 81 ? -5.803 3.215 15.631 1.00 74.12 81 GLU A N 1
ATOM 597 C CA . GLU A 1 81 ? -5.890 1.938 14.944 1.00 74.12 81 GLU A CA 1
ATOM 598 C C . GLU A 1 81 ? -5.884 2.115 13.418 1.00 74.12 81 GLU A C 1
ATOM 600 O O . GLU A 1 81 ? -5.138 1.414 12.735 1.00 74.12 81 GLU A O 1
ATOM 605 N N . ILE A 1 82 ? -6.637 3.069 12.860 1.00 74.94 82 ILE A N 1
ATOM 606 C CA . ILE A 1 82 ? -6.616 3.359 11.413 1.00 74.94 82 ILE A CA 1
ATOM 607 C C . ILE A 1 82 ? -5.214 3.782 10.964 1.00 74.94 82 ILE A C 1
ATOM 609 O O . ILE A 1 82 ? -4.714 3.272 9.960 1.00 74.94 82 ILE A O 1
ATOM 613 N N . VAL A 1 83 ? -4.556 4.661 11.724 1.00 74.75 83 VAL A N 1
ATOM 614 C CA . VAL A 1 83 ? -3.180 5.097 11.440 1.00 74.75 83 VAL A CA 1
ATOM 615 C C . VAL A 1 83 ? -2.213 3.912 11.472 1.00 74.75 83 VAL A C 1
ATOM 617 O O . VAL A 1 83 ? -1.406 3.759 10.555 1.00 74.75 83 VAL A O 1
ATOM 620 N N . SER A 1 84 ? -2.336 3.035 12.472 1.00 76.94 84 SER A N 1
ATOM 621 C CA . SER A 1 84 ? -1.530 1.816 12.587 1.00 76.94 84 SER A CA 1
ATOM 622 C C . SER A 1 84 ? -1.688 0.916 11.361 1.00 76.94 84 SER A C 1
ATOM 624 O O . SER A 1 84 ? -0.686 0.526 10.764 1.00 76.94 84 SER A O 1
ATOM 626 N N . HIS A 1 85 ? -2.923 0.675 10.902 1.00 75.56 85 HIS A N 1
ATOM 627 C CA . HIS A 1 85 ? -3.158 -0.099 9.682 1.00 75.56 85 HIS A CA 1
ATOM 628 C C . HIS A 1 85 ? -2.479 0.564 8.476 1.00 75.56 85 HIS A C 1
ATOM 630 O O . HIS A 1 85 ? -1.705 -0.086 7.779 1.00 75.56 85 HIS A O 1
ATOM 636 N N . VAL A 1 86 ? -2.693 1.861 8.236 1.00 80.75 86 VAL A N 1
ATOM 637 C CA . VAL A 1 86 ? -2.091 2.554 7.082 1.00 80.75 86 VAL A CA 1
ATOM 638 C C . VAL A 1 86 ? -0.562 2.470 7.110 1.00 80.75 86 VAL A C 1
ATOM 640 O O . VAL A 1 86 ? 0.041 2.130 6.093 1.00 80.75 86 VAL A O 1
ATOM 643 N N . LEU A 1 87 ? 0.079 2.701 8.258 1.00 80.25 87 LEU A N 1
ATOM 644 C CA . LEU A 1 87 ? 1.536 2.586 8.412 1.00 80.25 87 LEU A CA 1
ATOM 645 C C . LEU A 1 87 ? 2.041 1.157 8.162 1.00 80.25 87 LEU A C 1
ATOM 647 O O . LEU A 1 87 ? 3.072 0.970 7.512 1.00 80.25 87 LEU A O 1
ATOM 651 N N . SER A 1 88 ? 1.295 0.161 8.639 1.00 77.62 88 SER A N 1
ATOM 652 C CA . SER A 1 88 ? 1.553 -1.268 8.441 1.00 77.62 88 SER A CA 1
ATOM 653 C C . SER A 1 88 ? 1.584 -1.615 6.940 1.00 77.62 88 SER A C 1
ATOM 655 O O . SER A 1 88 ? 2.576 -2.147 6.434 1.00 77.62 88 SER A O 1
ATOM 657 N N . TYR A 1 89 ? 0.558 -1.195 6.188 1.00 79.69 89 TYR A N 1
ATOM 658 C CA . TYR A 1 89 ? 0.441 -1.430 4.741 1.00 79.69 89 TYR A CA 1
ATOM 659 C C . TYR A 1 89 ? 1.358 -0.539 3.884 1.00 79.69 89 TYR A C 1
ATOM 661 O O . TYR A 1 89 ? 1.775 -0.955 2.803 1.00 79.69 89 TYR A O 1
ATOM 669 N N . THR A 1 90 ? 1.739 0.651 4.361 1.00 85.44 90 THR A N 1
ATOM 670 C CA . THR A 1 90 ? 2.644 1.566 3.635 1.00 85.44 90 THR A CA 1
ATOM 671 C C . THR A 1 90 ? 4.009 0.925 3.386 1.00 85.44 90 THR A C 1
ATOM 673 O O . THR A 1 90 ? 4.575 1.082 2.306 1.00 85.44 90 THR A O 1
ATOM 676 N N . ARG A 1 91 ? 4.527 0.141 4.342 1.00 84.19 91 ARG A N 1
ATOM 677 C CA . ARG A 1 91 ? 5.784 -0.603 4.163 1.00 84.19 91 ARG A CA 1
ATOM 678 C C . ARG A 1 91 ? 5.695 -1.590 3.002 1.00 84.19 91 ARG A C 1
ATOM 680 O O . ARG A 1 91 ? 6.595 -1.619 2.173 1.00 84.19 91 ARG A O 1
ATOM 687 N N . LEU A 1 92 ? 4.608 -2.359 2.923 1.00 84.38 92 LEU A N 1
ATOM 688 C CA . LEU A 1 92 ? 4.393 -3.326 1.842 1.00 84.38 92 LEU A CA 1
ATOM 689 C C . LEU A 1 92 ? 4.351 -2.632 0.478 1.00 84.38 92 LEU A C 1
ATOM 691 O O . LEU A 1 92 ? 5.014 -3.071 -0.456 1.00 84.38 92 LEU A O 1
ATOM 695 N N . ILE A 1 93 ? 3.637 -1.509 0.386 1.00 88.00 93 ILE A N 1
ATOM 696 C CA . ILE A 1 93 ? 3.593 -0.685 -0.828 1.00 88.00 93 ILE A CA 1
ATOM 697 C C . ILE A 1 93 ? 4.995 -0.183 -1.200 1.00 88.00 93 ILE A C 1
ATOM 699 O O . ILE A 1 93 ? 5.362 -0.240 -2.370 1.00 88.00 93 ILE A O 1
ATOM 703 N N . GLY A 1 94 ? 5.797 0.249 -0.223 1.00 90.06 94 GLY A N 1
ATOM 704 C CA . GLY A 1 94 ? 7.179 0.683 -0.440 1.00 90.06 94 GLY A CA 1
ATOM 705 C C . GLY A 1 94 ? 8.083 -0.409 -1.023 1.00 90.06 94 GLY A C 1
ATOM 706 O O . GLY A 1 94 ? 8.808 -0.139 -1.976 1.00 90.06 94 GLY A O 1
ATOM 707 N N . ILE A 1 95 ? 8.000 -1.643 -0.511 1.00 89.38 95 ILE A N 1
ATOM 708 C CA . ILE A 1 95 ? 8.753 -2.798 -1.043 1.00 89.38 95 ILE A CA 1
ATOM 709 C C . ILE A 1 95 ? 8.343 -3.080 -2.495 1.00 89.38 95 ILE A C 1
ATOM 711 O O . ILE A 1 95 ? 9.193 -3.247 -3.368 1.00 89.38 95 ILE A O 1
ATOM 715 N N . LEU A 1 96 ? 7.034 -3.088 -2.773 1.00 89.06 96 LEU A N 1
ATOM 716 C CA . LEU A 1 96 ? 6.512 -3.326 -4.121 1.00 89.06 96 LEU A CA 1
ATOM 717 C C . LEU A 1 96 ? 6.985 -2.246 -5.103 1.00 89.06 96 LEU A C 1
ATOM 719 O O . LEU A 1 96 ? 7.445 -2.563 -6.199 1.00 89.06 96 LEU A O 1
ATOM 723 N N . LEU A 1 97 ? 6.925 -0.975 -4.699 1.00 93.56 97 LEU A N 1
ATOM 724 C CA . LEU A 1 97 ? 7.428 0.148 -5.490 1.00 93.56 97 LEU A CA 1
ATOM 725 C C . LEU A 1 97 ? 8.933 0.043 -5.748 1.00 93.56 97 LEU A C 1
ATOM 727 O O . LEU A 1 97 ? 9.363 0.267 -6.877 1.00 93.56 97 LEU A O 1
ATOM 731 N N . ALA A 1 98 ? 9.726 -0.334 -4.744 1.00 93.19 98 ALA A N 1
ATOM 732 C CA . ALA A 1 98 ? 11.168 -0.511 -4.895 1.00 93.19 98 ALA A CA 1
ATOM 733 C C . ALA A 1 98 ? 11.508 -1.584 -5.943 1.00 93.19 98 ALA A C 1
ATOM 735 O O . ALA A 1 98 ? 12.344 -1.340 -6.815 1.00 93.19 98 ALA A O 1
ATOM 736 N N . SER A 1 99 ? 10.812 -2.726 -5.926 1.00 91.94 99 SER A N 1
ATOM 737 C CA . SER A 1 99 ? 11.005 -3.792 -6.921 1.00 91.94 99 SER A CA 1
ATOM 738 C C . SER A 1 99 ? 10.629 -3.352 -8.343 1.00 91.94 99 SER A C 1
ATOM 740 O O . SER A 1 99 ? 11.345 -3.655 -9.301 1.00 91.94 99 SER A O 1
ATOM 742 N N . VAL A 1 100 ? 9.545 -2.584 -8.507 1.00 93.50 100 VAL A N 1
ATOM 743 C CA . VAL A 1 100 ? 9.155 -2.035 -9.818 1.00 93.50 100 VAL A CA 1
ATOM 744 C C . VAL A 1 100 ? 10.203 -1.047 -10.330 1.00 93.50 100 VAL A C 1
ATOM 746 O O . VAL A 1 100 ? 10.600 -1.120 -11.493 1.00 93.50 100 VAL A O 1
ATOM 749 N N . ILE A 1 101 ? 10.692 -0.150 -9.473 1.00 94.25 101 ILE A N 1
ATOM 750 C CA . ILE A 1 101 ? 11.725 0.826 -9.843 1.00 94.25 101 ILE A CA 1
ATOM 751 C C . ILE A 1 101 ? 13.017 0.112 -10.256 1.00 94.25 101 ILE A C 1
ATOM 753 O O . ILE A 1 101 ? 13.615 0.475 -11.268 1.00 94.25 101 ILE A O 1
ATOM 757 N N . LEU A 1 102 ? 13.426 -0.936 -9.537 1.00 93.81 102 LEU A N 1
ATOM 758 C CA . LEU A 1 102 ? 14.618 -1.713 -9.876 1.00 93.81 102 LEU A CA 1
ATOM 759 C C . LEU A 1 102 ? 14.485 -2.415 -11.240 1.00 93.81 102 LEU A C 1
ATOM 761 O O . LEU A 1 102 ? 15.417 -2.365 -12.045 1.00 93.81 102 LEU A O 1
ATOM 765 N N . ALA A 1 103 ? 13.315 -2.988 -11.546 1.00 94.62 103 ALA A N 1
ATOM 766 C CA . ALA A 1 103 ? 13.026 -3.554 -12.868 1.00 94.62 103 ALA A CA 1
ATOM 767 C C . ALA A 1 103 ? 13.149 -2.503 -13.985 1.00 94.62 103 ALA A C 1
ATOM 769 O O . ALA A 1 103 ? 13.749 -2.760 -15.031 1.00 94.62 103 ALA A O 1
ATOM 770 N N . VAL A 1 104 ? 12.624 -1.295 -13.752 1.00 94.81 104 VAL A N 1
ATOM 771 C CA . VAL A 1 104 ? 12.731 -0.180 -14.703 1.00 94.81 104 VAL A CA 1
ATOM 772 C C . VAL A 1 104 ? 14.191 0.226 -14.908 1.00 94.81 104 VAL A C 1
ATOM 774 O O . VAL A 1 104 ? 14.601 0.425 -16.050 1.00 94.81 104 VAL A O 1
ATOM 777 N N . ILE A 1 105 ? 14.998 0.296 -13.845 1.00 94.31 105 ILE A N 1
ATOM 778 C CA . ILE A 1 105 ? 16.428 0.633 -13.937 1.00 94.31 105 ILE A CA 1
ATOM 779 C C . ILE A 1 105 ? 17.176 -0.396 -14.791 1.00 94.31 105 ILE A C 1
ATOM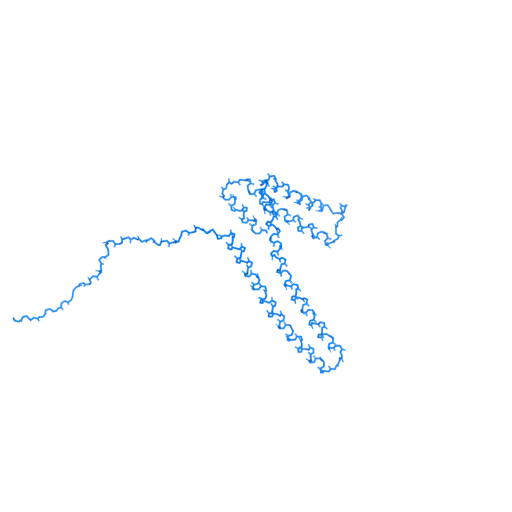 781 O O . ILE A 1 105 ? 17.908 -0.007 -15.704 1.00 94.31 105 ILE A O 1
ATOM 785 N N . PHE A 1 106 ? 16.964 -1.695 -14.563 1.00 92.69 106 PHE A N 1
ATOM 786 C CA . PHE A 1 106 ? 17.575 -2.733 -15.398 1.00 92.69 106 PHE A CA 1
ATOM 787 C C . PHE A 1 106 ? 17.151 -2.618 -16.862 1.00 92.69 106 PHE A C 1
ATOM 789 O O . PHE A 1 106 ? 18.000 -2.718 -17.749 1.00 92.69 106 PHE A O 1
ATOM 796 N N . ASN A 1 107 ? 15.871 -2.341 -17.125 1.00 93.19 107 ASN A N 1
ATOM 797 C CA . ASN A 1 107 ? 15.367 -2.155 -18.482 1.00 93.19 107 ASN A CA 1
ATOM 798 C C . ASN A 1 107 ? 15.987 -0.931 -19.179 1.00 93.19 107 ASN A C 1
ATOM 800 O O . ASN A 1 107 ? 16.375 -1.020 -20.341 1.00 93.19 107 ASN A O 1
ATOM 804 N N . VAL A 1 108 ? 16.139 0.197 -18.479 1.00 93.25 108 VAL A N 1
ATOM 805 C CA . VAL A 1 108 ? 16.771 1.413 -19.026 1.00 93.25 108 VAL A CA 1
ATOM 806 C C . VAL A 1 108 ? 18.246 1.169 -19.347 1.00 93.25 108 VAL A C 1
ATOM 808 O O . VAL A 1 108 ? 18.710 1.538 -20.427 1.00 93.25 108 VAL A O 1
ATOM 811 N N . ILE A 1 109 ? 18.980 0.509 -18.447 1.00 90.50 109 ILE A N 1
ATOM 812 C CA . ILE A 1 109 ? 20.395 0.187 -18.662 1.00 90.50 109 ILE A CA 1
ATOM 813 C C . ILE A 1 109 ? 20.547 -0.789 -19.840 1.00 90.50 109 ILE A C 1
ATOM 815 O O . ILE A 1 109 ? 21.363 -0.544 -20.729 1.00 90.50 109 ILE A O 1
ATOM 819 N N . ALA A 1 110 ? 19.733 -1.848 -19.901 1.00 88.25 110 ALA A N 1
ATOM 820 C CA . ALA A 1 110 ? 19.729 -2.798 -21.014 1.00 88.25 110 ALA A CA 1
ATOM 821 C C . ALA A 1 110 ? 19.368 -2.117 -22.349 1.00 88.25 110 ALA A C 1
ATOM 823 O O . ALA A 1 110 ? 20.061 -2.312 -23.348 1.00 88.25 110 ALA A O 1
ATOM 824 N N . GLY A 1 111 ? 18.354 -1.246 -22.356 1.00 86.94 111 GLY A N 1
ATOM 825 C CA . GLY A 1 111 ? 17.960 -0.424 -23.506 1.00 86.94 111 GLY A CA 1
ATOM 826 C C . GLY A 1 111 ? 19.104 0.435 -24.054 1.00 86.94 111 GLY A C 1
ATOM 827 O O . GLY A 1 111 ? 19.310 0.499 -25.268 1.00 86.94 111 GLY A O 1
ATOM 828 N N . GLY A 1 112 ? 19.912 1.026 -23.169 1.00 85.81 112 GLY A N 1
ATOM 829 C CA . GLY A 1 112 ? 21.106 1.793 -23.540 1.00 85.81 112 GLY A CA 1
ATOM 830 C C . GLY A 1 112 ? 22.216 0.966 -24.206 1.00 85.81 112 GLY A C 1
ATOM 831 O O . GLY A 1 112 ? 23.022 1.513 -24.965 1.00 85.81 112 GLY A O 1
ATOM 832 N N . PHE A 1 113 ? 22.262 -0.349 -23.969 1.00 83.19 113 PHE A N 1
ATOM 833 C CA . PHE A 1 113 ? 23.177 -1.263 -24.658 1.00 83.19 113 PHE A CA 1
ATOM 834 C C . PHE A 1 113 ? 22.660 -1.672 -26.041 1.00 83.19 113 PHE A C 1
ATOM 836 O O . PHE A 1 113 ? 23.443 -1.705 -26.992 1.00 83.19 113 PHE A O 1
ATOM 843 N N . PHE A 1 114 ? 21.348 -1.883 -26.194 1.00 79.50 114 PHE A N 1
ATOM 844 C CA . PHE A 1 114 ? 20.739 -2.180 -27.497 1.00 79.50 114 PHE A CA 1
ATOM 845 C C . PHE A 1 114 ? 20.887 -1.021 -28.500 1.00 79.50 114 PHE A C 1
ATOM 847 O O . PHE A 1 114 ? 21.126 -1.259 -29.683 1.00 79.50 114 PHE A O 1
ATOM 854 N N . GLY A 1 115 ? 20.842 0.234 -28.035 1.00 75.06 115 GLY A N 1
ATOM 855 C CA . GLY A 1 115 ? 20.968 1.426 -28.887 1.00 75.06 115 GLY A CA 1
ATOM 856 C C . GLY A 1 115 ? 22.330 1.622 -29.573 1.00 75.06 115 GLY A C 1
ATOM 857 O O . GLY A 1 115 ? 22.422 2.396 -30.521 1.00 75.06 115 GLY A O 1
ATOM 858 N N . ARG A 1 116 ? 23.392 0.920 -29.146 1.00 75.50 116 ARG A N 1
ATOM 859 C CA . ARG A 1 116 ? 24.731 1.001 -29.770 1.00 75.50 116 ARG A CA 1
ATOM 860 C C . ARG A 1 116 ? 24.884 0.124 -31.024 1.00 75.50 116 ARG A C 1
ATOM 862 O O . ARG A 1 116 ? 25.914 0.200 -31.689 1.00 75.50 116 ARG A O 1
ATOM 869 N N . GLY A 1 11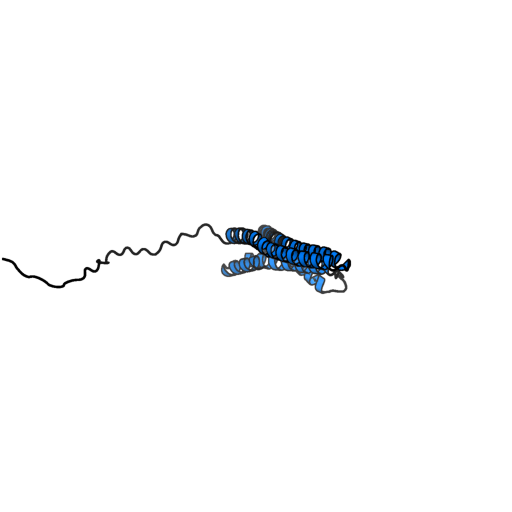7 ? 23.885 -0.702 -31.358 1.00 71.44 117 GLY A N 1
ATOM 870 C CA . GLY A 1 117 ? 23.767 -1.410 -32.646 1.00 71.44 117 GLY A CA 1
ATOM 871 C C . GLY A 1 117 ? 24.814 -2.494 -32.938 1.00 71.44 117 GLY A C 1
ATOM 872 O O . GLY A 1 117 ? 24.766 -3.129 -33.986 1.00 71.44 117 GLY A O 1
ATOM 873 N N . THR A 1 118 ? 25.764 -2.734 -32.034 1.00 83.38 118 THR A N 1
ATOM 874 C CA . THR A 1 118 ? 26.821 -3.739 -32.209 1.00 83.38 118 THR A CA 1
ATOM 875 C C . THR A 1 118 ? 26.373 -5.067 -31.581 1.00 83.38 118 THR A C 1
ATOM 877 O O . THR A 1 118 ? 25.932 -5.061 -30.428 1.00 83.38 118 THR A O 1
ATOM 880 N N . PRO A 1 119 ? 26.509 -6.220 -32.266 1.00 82.31 119 PRO A N 1
ATOM 881 C CA . PRO A 1 119 ? 25.983 -7.508 -31.791 1.00 82.31 119 PRO A CA 1
ATOM 882 C C . PRO A 1 119 ? 26.517 -7.927 -30.412 1.00 82.31 119 PRO A C 1
ATOM 884 O O . PRO A 1 119 ? 25.808 -8.560 -29.634 1.00 82.31 119 PRO A O 1
ATOM 887 N N . LEU A 1 120 ? 27.735 -7.502 -30.068 1.00 85.62 120 LEU A N 1
ATOM 888 C CA . LEU A 1 120 ? 28.350 -7.763 -28.766 1.00 85.62 120 LEU A CA 1
ATOM 889 C C . LEU A 1 120 ? 27.637 -7.023 -27.614 1.00 85.62 120 LEU A C 1
ATOM 891 O O . LEU A 1 120 ? 27.438 -7.592 -26.543 1.00 85.62 120 LEU A O 1
ATOM 895 N N . TRP A 1 121 ? 27.179 -5.787 -27.844 1.00 85.62 121 TRP A N 1
ATOM 896 C CA . TRP A 1 121 ? 26.419 -5.009 -26.855 1.00 85.62 121 TRP A CA 1
ATOM 897 C C . TRP A 1 121 ? 24.981 -5.504 -26.694 1.00 85.62 121 TRP A C 1
ATOM 899 O O . TRP A 1 121 ? 24.443 -5.464 -25.592 1.00 85.62 121 TRP A O 1
ATOM 909 N N . ILE A 1 122 ? 24.380 -6.025 -27.765 1.00 84.75 122 ILE A N 1
ATOM 910 C CA . ILE A 1 122 ? 23.051 -6.656 -27.737 1.00 84.75 122 ILE A CA 1
ATOM 911 C C . ILE A 1 122 ? 23.083 -7.915 -26.861 1.00 84.75 122 ILE A C 1
ATOM 913 O O . ILE A 1 122 ? 22.207 -8.100 -26.017 1.00 84.75 122 ILE A O 1
ATOM 917 N N . LEU A 1 123 ? 24.118 -8.752 -27.005 1.00 88.19 123 LEU A N 1
ATOM 918 C CA . LEU A 1 123 ? 24.291 -9.950 -26.179 1.00 88.19 123 LEU A CA 1
ATOM 919 C C . LEU A 1 123 ? 24.482 -9.597 -24.694 1.00 88.19 123 LEU A C 1
ATOM 921 O O . LEU A 1 123 ? 23.870 -10.218 -23.826 1.00 88.19 123 LEU A O 1
ATOM 925 N N . LEU A 1 124 ? 25.280 -8.563 -24.408 1.00 87.06 124 LEU A N 1
ATOM 926 C CA . LEU A 1 124 ? 25.469 -8.032 -23.054 1.00 87.06 124 LEU A CA 1
ATOM 927 C C . LEU A 1 124 ? 24.170 -7.474 -22.454 1.00 87.06 124 LEU A C 1
ATOM 929 O O . LEU A 1 124 ? 23.854 -7.772 -21.304 1.00 87.06 124 LEU A O 1
ATOM 933 N N . GLY A 1 125 ? 23.399 -6.706 -23.229 1.00 87.94 125 GLY A N 1
ATOM 934 C CA . GLY A 1 125 ? 22.106 -6.162 -22.810 1.00 87.94 125 GLY A CA 1
ATOM 935 C C . GLY A 1 125 ? 21.084 -7.256 -22.502 1.00 87.94 125 GLY A C 1
ATOM 936 O O . GLY A 1 125 ? 20.401 -7.185 -21.482 1.00 87.94 125 GLY A O 1
ATOM 937 N N . LEU A 1 126 ? 21.027 -8.307 -23.327 1.00 89.88 126 LEU A N 1
ATOM 938 C CA . LEU A 1 126 ? 20.157 -9.463 -23.097 1.00 89.88 126 LEU A CA 1
ATOM 939 C C . LEU A 1 126 ? 20.564 -10.246 -21.841 1.00 89.88 126 LEU A C 1
ATOM 941 O O . LEU A 1 126 ? 19.703 -10.602 -21.038 1.00 89.88 126 LEU A O 1
ATOM 945 N N . GLY A 1 127 ? 21.866 -10.476 -21.644 1.00 91.69 127 GLY A N 1
ATOM 946 C CA . GLY A 1 127 ? 22.388 -11.123 -20.440 1.00 91.69 127 GLY A CA 1
ATOM 947 C C . GLY A 1 127 ? 22.066 -10.329 -19.173 1.00 91.69 127 GLY A C 1
ATOM 948 O O . GLY A 1 127 ? 21.587 -10.896 -18.192 1.00 91.69 127 GLY A O 1
ATOM 949 N N . LEU A 1 128 ? 22.250 -9.006 -19.211 1.00 91.62 128 LEU A N 1
ATOM 950 C CA . LEU A 1 128 ? 21.925 -8.117 -18.097 1.00 91.62 128 LEU A CA 1
ATOM 951 C C . LEU A 1 128 ? 20.425 -8.111 -17.781 1.00 91.62 128 LEU A C 1
ATOM 953 O O . LEU A 1 128 ? 20.056 -8.131 -16.610 1.00 91.62 128 LEU A O 1
ATOM 957 N N . LEU A 1 129 ? 19.565 -8.110 -18.801 1.00 93.06 129 LEU A N 1
ATOM 958 C CA . LEU A 1 129 ? 18.113 -8.140 -18.624 1.00 93.06 129 LEU A CA 1
ATOM 959 C C . LEU A 1 129 ? 17.671 -9.470 -18.001 1.00 93.06 129 LEU A C 1
ATOM 961 O O . LEU A 1 129 ? 16.930 -9.468 -17.022 1.00 93.06 129 LEU A O 1
ATOM 965 N N . LEU A 1 130 ? 18.182 -10.600 -18.499 1.00 93.75 130 LEU A N 1
ATOM 966 C CA . LEU A 1 130 ? 17.879 -11.922 -17.947 1.00 93.75 130 LEU A CA 1
ATOM 967 C C . LEU A 1 130 ? 18.318 -12.046 -16.487 1.00 93.75 130 LEU A C 1
ATOM 969 O O . LEU A 1 130 ? 17.516 -12.429 -15.635 1.00 93.75 130 LEU A O 1
ATOM 973 N N . VAL A 1 131 ? 19.566 -11.695 -16.177 1.00 93.94 131 VAL A N 1
ATOM 974 C CA . VAL A 1 131 ? 20.098 -11.793 -14.810 1.00 93.94 131 VAL A CA 1
ATOM 975 C C . VAL A 1 131 ? 19.410 -10.788 -13.885 1.00 93.94 131 VAL A C 1
ATOM 977 O O . VAL A 1 131 ? 18.950 -11.165 -12.808 1.00 93.94 131 VAL A O 1
ATOM 980 N N . GLY A 1 132 ? 19.280 -9.532 -14.318 1.00 92.50 132 GLY A N 1
ATOM 981 C CA . GLY A 1 132 ? 18.666 -8.455 -13.543 1.00 92.50 132 GLY A CA 1
ATOM 982 C C . GLY A 1 132 ? 17.198 -8.724 -13.224 1.00 92.50 132 GLY A C 1
ATOM 983 O O . GLY A 1 132 ? 16.787 -8.609 -12.071 1.00 92.50 132 GLY A O 1
ATOM 984 N N . GLN A 1 133 ? 16.411 -9.170 -14.206 1.00 92.62 133 GLN A N 1
ATOM 985 C CA . GLN A 1 133 ? 14.995 -9.465 -13.998 1.00 92.62 133 GLN A CA 1
ATOM 986 C C . GLN A 1 133 ? 14.788 -10.725 -13.150 1.00 92.62 133 GLN A C 1
ATOM 988 O O . GLN A 1 133 ? 13.891 -10.750 -12.304 1.00 92.62 133 GLN A O 1
ATOM 993 N N . THR A 1 134 ? 15.632 -11.749 -13.320 1.00 93.81 134 THR A N 1
ATOM 994 C CA . THR A 1 134 ? 15.584 -12.963 -12.489 1.00 93.81 134 THR A CA 1
ATOM 995 C C . THR A 1 134 ? 15.895 -12.629 -11.032 1.00 93.81 134 THR A C 1
ATOM 997 O O . THR A 1 134 ? 15.134 -12.995 -10.139 1.00 93.81 134 THR A O 1
ATOM 1000 N N . PHE A 1 135 ? 16.959 -11.864 -10.781 1.00 93.00 135 PHE A N 1
ATOM 1001 C CA . PHE A 1 135 ? 17.337 -11.446 -9.432 1.00 93.00 135 PHE A CA 1
ATOM 1002 C C . PHE A 1 135 ? 16.286 -10.530 -8.790 1.00 93.00 135 PHE A C 1
ATOM 1004 O O . PHE A 1 135 ? 15.903 -10.752 -7.643 1.00 93.00 135 PHE A O 1
ATOM 1011 N N . ASN A 1 136 ? 15.749 -9.562 -9.542 1.00 93.56 136 ASN A N 1
ATOM 1012 C CA . ASN A 1 136 ? 14.665 -8.701 -9.067 1.00 93.56 136 ASN A CA 1
ATOM 1013 C C . ASN A 1 136 ? 13.404 -9.502 -8.708 1.00 93.56 136 ASN A C 1
ATOM 1015 O O . ASN A 1 136 ? 12.749 -9.198 -7.718 1.00 93.56 136 ASN A O 1
ATOM 1019 N N . THR A 1 137 ? 13.077 -10.544 -9.476 1.00 91.62 137 THR A N 1
ATOM 1020 C CA . THR A 1 137 ? 11.916 -11.405 -9.199 1.00 91.62 137 THR A CA 1
ATOM 1021 C C . THR A 1 137 ? 12.127 -12.235 -7.936 1.00 91.62 137 THR A C 1
ATOM 1023 O O . THR A 1 137 ? 11.221 -12.339 -7.115 1.00 91.62 137 THR A O 1
ATOM 1026 N N . ILE A 1 138 ? 13.330 -12.786 -7.745 1.00 92.94 138 ILE A N 1
ATOM 1027 C CA . ILE A 1 138 ? 13.697 -13.507 -6.521 1.00 92.94 138 ILE A CA 1
ATOM 1028 C C . ILE A 1 138 ? 13.527 -12.568 -5.320 1.00 92.94 138 ILE A C 1
ATOM 1030 O O . ILE A 1 138 ? 12.705 -12.832 -4.444 1.00 92.94 138 ILE A O 1
ATOM 1034 N N . LEU A 1 139 ? 14.223 -11.431 -5.302 1.00 89.69 139 LEU A N 1
ATOM 1035 C CA . LEU A 1 139 ? 14.136 -10.484 -4.188 1.00 89.69 139 LEU A CA 1
ATOM 1036 C C . LEU A 1 139 ? 12.710 -9.966 -3.961 1.00 89.69 139 LEU A C 1
ATOM 1038 O O . LEU A 1 139 ? 12.247 -9.949 -2.823 1.00 89.69 139 LEU A O 1
ATOM 1042 N N . GLY A 1 140 ? 11.991 -9.630 -5.033 1.00 88.44 140 GLY A N 1
ATOM 1043 C CA . GLY A 1 140 ? 10.621 -9.122 -4.971 1.00 88.44 140 GLY A CA 1
ATOM 1044 C C . GLY A 1 140 ? 9.612 -10.110 -4.381 1.00 88.44 140 GLY A C 1
ATOM 1045 O O . GLY A 1 140 ? 8.596 -9.681 -3.843 1.00 88.44 140 GLY A O 1
ATOM 1046 N N . VAL A 1 141 ? 9.884 -11.419 -4.427 1.00 87.81 141 VAL A N 1
ATOM 1047 C CA . VAL A 1 141 ? 9.055 -12.448 -3.775 1.00 87.81 141 VAL A CA 1
ATOM 1048 C C . VAL A 1 141 ? 9.509 -12.703 -2.334 1.00 87.81 141 VAL A C 1
ATOM 1050 O O . VAL A 1 141 ? 8.673 -12.826 -1.436 1.00 87.81 141 VAL A O 1
ATOM 1053 N N . PHE A 1 142 ? 10.818 -12.756 -2.079 1.00 89.00 142 PHE A N 1
ATOM 1054 C CA . PHE A 1 142 ? 11.356 -13.068 -0.750 1.00 89.00 142 PHE A CA 1
ATOM 1055 C C . PHE A 1 142 ? 11.217 -11.909 0.260 1.00 89.00 142 PHE A C 1
ATOM 1057 O O . PHE A 1 142 ? 10.888 -12.155 1.424 1.00 89.00 142 PHE A O 1
ATOM 1064 N N . GLU A 1 143 ? 11.409 -10.652 -0.154 1.00 86.62 143 GLU A N 1
ATOM 1065 C CA . GLU A 1 143 ? 11.324 -9.473 0.724 1.00 86.62 143 GLU A CA 1
ATOM 1066 C C . GLU A 1 143 ? 9.950 -9.280 1.394 1.00 86.62 143 GLU A C 1
ATOM 1068 O O . GLU A 1 143 ? 9.902 -9.194 2.630 1.00 86.62 143 GLU A O 1
ATOM 1073 N N . PRO A 1 144 ? 8.818 -9.235 0.659 1.00 82.25 144 PRO A N 1
ATOM 1074 C CA . PRO A 1 144 ? 7.504 -9.107 1.281 1.00 82.25 144 PRO A CA 1
ATOM 1075 C C . PRO A 1 144 ? 7.104 -10.370 2.050 1.00 82.25 144 PRO A C 1
ATOM 1077 O O . PRO A 1 144 ? 6.332 -10.263 3.000 1.00 82.25 144 PRO A O 1
ATOM 1080 N N . GLY A 1 145 ? 7.656 -11.544 1.715 1.00 82.25 145 GLY A N 1
ATOM 1081 C CA . GLY A 1 145 ? 7.441 -12.778 2.475 1.00 82.25 145 GLY A CA 1
ATOM 1082 C C . GLY A 1 145 ? 7.925 -12.662 3.923 1.00 82.25 145 GLY A C 1
ATOM 1083 O O . GLY A 1 145 ? 7.168 -12.921 4.859 1.00 82.25 145 GLY A O 1
ATOM 1084 N N . ILE A 1 146 ? 9.155 -12.184 4.129 1.00 84.94 146 ILE A N 1
ATOM 1085 C CA . ILE A 1 146 ? 9.719 -11.990 5.476 1.00 84.94 146 ILE A CA 1
ATOM 1086 C C . ILE A 1 146 ? 9.038 -10.818 6.193 1.00 84.94 146 ILE A C 1
ATOM 1088 O O . ILE A 1 146 ? 8.667 -10.915 7.368 1.00 84.94 146 ILE A O 1
ATOM 1092 N N . GLN A 1 147 ? 8.853 -9.696 5.496 1.00 80.50 147 GLN A N 1
ATOM 1093 C CA . GLN A 1 147 ? 8.300 -8.484 6.102 1.00 80.50 147 GLN A CA 1
ATOM 1094 C C . GLN A 1 147 ? 6.806 -8.615 6.429 1.00 80.50 147 GLN A C 1
ATOM 1096 O O . GLN A 1 147 ? 6.358 -8.105 7.458 1.00 80.50 147 GLN A O 1
ATOM 1101 N N . GLY A 1 148 ? 6.051 -9.337 5.602 1.00 77.19 148 GLY A N 1
ATOM 1102 C CA . GLY A 1 148 ? 4.646 -9.666 5.824 1.00 77.19 148 GLY A CA 1
ATOM 1103 C C . GLY A 1 148 ? 4.455 -10.651 6.975 1.00 77.19 148 GLY A C 1
ATOM 1104 O O . GLY A 1 148 ? 3.598 -10.421 7.825 1.00 77.19 148 GLY A O 1
ATOM 1105 N N . ALA A 1 149 ? 5.301 -11.682 7.083 1.00 76.75 149 ALA A N 1
ATOM 1106 C CA . ALA A 1 149 ? 5.258 -12.631 8.199 1.00 76.75 149 ALA A CA 1
ATOM 1107 C C . ALA A 1 149 ? 5.473 -11.946 9.559 1.00 76.75 149 ALA A C 1
ATOM 1109 O O . ALA A 1 149 ? 4.775 -12.252 10.525 1.00 76.75 149 ALA A O 1
ATOM 1110 N N . ARG A 1 150 ? 6.375 -10.957 9.634 1.00 79.75 150 ARG A N 1
ATOM 1111 C CA . ARG A 1 150 ? 6.586 -10.150 10.848 1.00 79.75 150 ARG A CA 1
ATOM 1112 C C . ARG A 1 150 ? 5.327 -9.392 11.269 1.00 79.75 150 ARG A C 1
ATOM 1114 O O . ARG A 1 150 ? 5.031 -9.293 12.457 1.00 79.75 150 ARG A O 1
ATOM 1121 N N . LEU A 1 151 ? 4.621 -8.836 10.291 1.00 75.50 151 LEU A N 1
ATOM 1122 C CA . LEU A 1 151 ? 3.414 -8.045 10.500 1.00 75.50 151 LEU A CA 1
ATOM 1123 C C . LEU A 1 151 ? 2.249 -8.934 10.935 1.00 75.50 151 LEU A C 1
ATOM 1125 O O . LEU A 1 151 ? 1.637 -8.668 11.959 1.00 75.50 151 LEU A O 1
ATOM 1129 N N . ILE A 1 152 ? 2.015 -10.037 10.219 1.00 73.12 152 ILE A N 1
ATOM 1130 C CA . ILE A 1 152 ? 0.982 -11.028 10.542 1.00 73.12 152 ILE A CA 1
ATOM 1131 C C . ILE A 1 152 ? 1.224 -11.607 11.933 1.00 73.12 152 ILE A C 1
ATOM 1133 O O . ILE A 1 152 ? 0.286 -11.728 12.710 1.00 73.12 152 ILE A O 1
ATOM 1137 N N . PHE A 1 153 ? 2.473 -11.905 12.289 1.00 63.09 153 PHE A N 1
ATOM 1138 C CA . PHE A 1 153 ? 2.792 -12.405 13.618 1.00 63.09 153 PHE A CA 1
ATOM 1139 C C . PHE A 1 153 ? 2.438 -11.386 14.712 1.00 63.09 153 PHE A C 1
ATOM 1141 O O . PHE A 1 153 ? 1.665 -11.701 15.608 1.00 63.09 153 PHE A O 1
ATOM 1148 N N . VAL A 1 154 ? 2.927 -10.146 14.634 1.00 66.06 154 VAL A N 1
ATOM 1149 C CA . VAL A 1 154 ? 2.665 -9.139 15.681 1.00 66.06 154 VAL A CA 1
ATOM 1150 C C . VAL A 1 154 ? 1.212 -8.659 15.695 1.00 66.06 154 VAL A C 1
ATOM 1152 O O . VAL A 1 154 ? 0.635 -8.513 16.767 1.00 66.06 154 VAL A O 1
ATOM 1155 N N . GLU A 1 155 ? 0.602 -8.426 14.535 1.00 65.75 155 GLU A N 1
ATOM 1156 C CA . GLU A 1 155 ? -0.748 -7.866 14.424 1.00 65.75 155 GLU A CA 1
ATOM 1157 C C . GLU A 1 155 ? -1.829 -8.923 14.693 1.00 65.75 155 GLU A C 1
ATOM 1159 O O . GLU A 1 155 ? -2.868 -8.599 15.264 1.00 65.75 155 GLU A O 1
ATOM 1164 N N . HIS A 1 156 ? -1.583 -10.197 14.358 1.00 58.28 156 HIS A N 1
ATOM 1165 C CA . HIS A 1 156 ? -2.529 -11.282 14.621 1.00 58.28 156 HIS A CA 1
ATOM 1166 C C . HIS A 1 156 ? -2.349 -11.890 16.022 1.00 58.28 156 HIS A C 1
ATOM 1168 O O . HIS A 1 156 ? -3.337 -12.053 16.736 1.00 58.28 156 HIS A O 1
ATOM 1174 N N . PHE A 1 157 ? -1.120 -12.160 16.485 1.00 55.91 157 PHE A N 1
ATOM 1175 C CA . PHE A 1 157 ? -0.934 -12.701 17.839 1.00 55.91 157 PHE A CA 1
ATOM 1176 C C . PHE A 1 157 ? -1.220 -11.660 18.925 1.00 55.91 157 PHE A C 1
ATOM 1178 O O . PHE A 1 157 ? -1.891 -11.991 19.889 1.00 55.91 157 PHE A O 1
ATOM 1185 N N . SER A 1 158 ? -0.822 -10.393 18.782 1.00 53.03 158 SER A N 1
ATOM 1186 C CA . SER A 1 158 ? -1.102 -9.391 19.831 1.00 53.03 158 SER A CA 1
ATOM 1187 C C . SER A 1 158 ? -2.602 -9.093 19.994 1.00 53.03 158 SER A C 1
ATOM 1189 O O . SER A 1 158 ? -3.061 -8.749 21.079 1.00 53.03 158 SER A O 1
ATOM 1191 N N . LYS A 1 159 ? -3.387 -9.243 18.918 1.00 54.28 159 LYS A N 1
ATOM 1192 C CA . LYS A 1 159 ? -4.802 -8.844 18.879 1.00 54.28 159 LYS A CA 1
ATOM 1193 C C . LYS A 1 159 ? -5.781 -9.995 19.127 1.00 54.28 159 LYS A C 1
ATOM 1195 O O . LYS A 1 159 ? -6.862 -9.759 19.655 1.00 54.28 159 LYS A O 1
ATOM 1200 N N . TYR A 1 160 ? -5.414 -11.229 18.768 1.00 50.34 160 TYR A N 1
ATOM 1201 C CA . TYR A 1 160 ? -6.279 -12.408 18.913 1.00 50.34 160 TYR A CA 1
ATOM 1202 C C . TYR A 1 160 ? -5.766 -13.430 19.934 1.00 50.34 160 TYR A C 1
ATOM 1204 O O . TYR A 1 160 ? -6.552 -14.253 20.408 1.00 50.34 160 TYR A O 1
ATOM 1212 N N . TYR A 1 161 ? -4.489 -13.377 20.331 1.00 47.91 161 TYR A N 1
ATOM 1213 C CA . TYR A 1 161 ? -3.956 -14.268 21.359 1.00 47.91 161 TYR A CA 1
ATOM 1214 C C . TYR A 1 161 ? -4.315 -13.736 22.749 1.00 47.91 161 TYR A C 1
ATOM 1216 O O . TYR A 1 161 ? -3.549 -13.034 23.406 1.00 47.91 161 TYR A O 1
ATOM 1224 N N . HIS A 1 162 ? -5.509 -14.096 23.216 1.00 52.22 162 HIS A N 1
ATOM 1225 C CA . HIS A 1 162 ? -5.844 -13.980 24.628 1.00 52.22 162 HIS A CA 1
ATOM 1226 C C . HIS A 1 162 ? -4.969 -14.982 25.380 1.00 52.22 162 HIS A C 1
ATOM 1228 O O . HIS A 1 162 ? -5.230 -16.186 25.374 1.00 52.22 162 HIS A O 1
ATOM 1234 N N . GLY A 1 163 ? -3.900 -14.486 26.000 1.00 55.16 163 GLY A N 1
ATOM 1235 C CA . GLY A 1 163 ? -3.028 -15.250 26.886 1.00 55.16 163 GLY A CA 1
ATOM 1236 C C . GLY A 1 163 ? -3.752 -15.655 28.168 1.00 55.16 163 GLY A C 1
ATOM 1237 O O . GLY A 1 163 ? -3.416 -15.162 29.236 1.00 55.16 163 GLY A O 1
ATOM 1238 N N . ASN A 1 164 ? -4.781 -16.499 28.058 1.00 51.72 164 ASN A N 1
ATOM 1239 C CA . ASN A 1 164 ? -5.393 -17.222 29.171 1.00 51.72 164 ASN A CA 1
ATOM 1240 C C . ASN A 1 164 ? -6.281 -18.396 28.705 1.00 51.72 164 ASN A C 1
ATOM 1242 O O . ASN A 1 164 ? -7.364 -18.635 29.239 1.00 51.72 164 ASN A O 1
ATOM 1246 N N . GLY A 1 165 ? -5.856 -19.133 27.675 1.00 56.94 165 GLY A N 1
ATOM 1247 C CA . GLY A 1 165 ? -6.465 -20.426 27.366 1.00 56.94 165 GLY A CA 1
ATOM 1248 C C . GLY A 1 165 ? -6.019 -21.461 28.399 1.00 56.94 165 GLY A C 1
ATOM 1249 O O . GLY A 1 165 ? -4.823 -21.721 28.528 1.00 56.94 165 GLY A O 1
ATOM 1250 N N . ARG A 1 166 ? -6.956 -22.071 29.136 1.00 60.00 166 ARG A N 1
ATOM 1251 C CA . ARG A 1 166 ? -6.637 -23.270 29.924 1.00 60.00 166 ARG A CA 1
ATOM 1252 C C . ARG A 1 166 ? -6.229 -24.369 28.948 1.00 60.00 166 ARG A C 1
ATOM 1254 O O . ARG A 1 166 ? -6.994 -24.687 28.040 1.00 60.00 166 ARG A O 1
ATOM 1261 N N . GLY A 1 167 ? -5.029 -24.923 29.128 1.00 61.44 167 GLY A N 1
ATOM 1262 C CA . GLY A 1 167 ? -4.589 -26.087 28.366 1.00 61.44 167 GLY A CA 1
ATOM 1263 C C . GLY A 1 167 ? -5.661 -27.169 28.438 1.00 61.44 167 GLY A C 1
ATOM 1264 O O . GLY A 1 167 ? -6.196 -27.434 29.516 1.00 61.44 167 GLY A O 1
ATOM 1265 N N . PHE A 1 168 ? -6.015 -27.741 27.289 1.00 54.56 168 PHE A N 1
ATOM 1266 C CA . PHE A 1 168 ? -6.996 -28.813 27.219 1.00 54.56 168 PHE A CA 1
ATOM 1267 C C . PHE A 1 168 ? -6.492 -29.993 28.056 1.00 54.56 168 PHE A C 1
ATOM 1269 O O . PHE A 1 168 ? -5.590 -30.721 27.646 1.00 54.56 168 PHE A O 1
ATOM 1276 N N . THR A 1 169 ? -7.047 -30.164 29.252 1.00 61.31 169 THR A N 1
ATOM 1277 C CA . THR A 1 169 ? -6.893 -31.389 30.022 1.00 61.31 169 THR A CA 1
ATOM 1278 C C . THR A 1 169 ? -7.880 -32.394 29.438 1.00 61.31 169 THR A C 1
ATOM 1280 O O . THR A 1 169 ? -9.091 -32.196 29.570 1.00 61.31 169 THR A O 1
ATOM 1283 N N . PRO A 1 170 ? -7.414 -33.455 28.754 1.00 74.19 170 PRO A N 1
ATOM 1284 C CA . PRO A 1 170 ? -8.319 -34.480 28.259 1.00 74.19 170 PRO A CA 1
ATOM 1285 C C . PRO A 1 170 ? -9.116 -35.046 29.436 1.00 74.19 170 PRO A C 1
ATOM 1287 O O . PRO A 1 170 ? -8.586 -35.183 30.542 1.00 74.19 170 PRO A O 1
ATOM 1290 N N . LEU A 1 171 ? -10.391 -35.366 29.199 1.00 63.09 171 LEU A N 1
ATOM 1291 C CA . LEU A 1 171 ? -11.265 -36.002 30.183 1.00 63.09 171 LEU A CA 1
ATOM 1292 C C . LEU A 1 171 ? -10.644 -37.334 30.630 1.00 63.09 171 LEU A C 1
ATOM 1294 O O . LEU A 1 171 ? -10.832 -38.376 30.003 1.00 63.09 171 LEU A O 1
ATOM 1298 N N . ARG A 1 172 ? -9.872 -37.308 31.720 1.00 56.62 172 ARG A N 1
ATOM 1299 C CA . ARG A 1 172 ? -9.348 -38.511 32.359 1.00 56.62 172 ARG A CA 1
ATOM 1300 C C . ARG A 1 172 ? -10.444 -39.078 33.249 1.00 56.62 172 ARG A C 1
ATOM 1302 O O . ARG A 1 172 ? -10.614 -38.657 34.387 1.00 56.62 172 ARG A O 1
ATOM 1309 N N . SER A 1 173 ? -11.180 -40.051 32.725 1.00 57.78 173 SER A N 1
ATOM 1310 C CA . SER A 1 173 ? -11.973 -40.948 33.563 1.00 57.78 173 SER A CA 1
ATOM 1311 C C . SER A 1 173 ? -11.009 -41.805 34.381 1.00 57.78 173 SER A C 1
ATOM 1313 O O . SER A 1 173 ? -10.168 -42.497 33.804 1.00 57.78 173 SER A O 1
ATOM 1315 N N . ASN A 1 174 ? -11.118 -41.789 35.711 1.00 53.75 174 ASN A N 1
ATOM 1316 C CA . ASN A 1 174 ? -10.484 -42.812 36.539 1.00 53.75 174 ASN A CA 1
ATOM 1317 C C . ASN A 1 174 ? -11.201 -44.136 36.242 1.00 53.75 174 ASN A C 1
ATOM 1319 O O . ASN A 1 174 ? -12.314 -44.371 36.708 1.00 53.75 174 ASN A O 1
ATOM 1323 N N . ARG A 1 175 ? -10.625 -44.951 35.354 1.00 52.75 175 ARG A N 1
ATOM 1324 C CA . ARG A 1 175 ? -11.141 -46.288 35.063 1.00 52.75 175 ARG A CA 1
ATOM 1325 C C . ARG A 1 175 ? -10.733 -47.199 36.217 1.00 52.75 175 ARG A C 1
ATOM 1327 O O . ARG A 1 175 ? -9.624 -47.714 36.225 1.00 52.75 175 ARG A O 1
ATOM 1334 N N . GLN A 1 176 ? -11.637 -47.371 37.180 1.00 55.28 176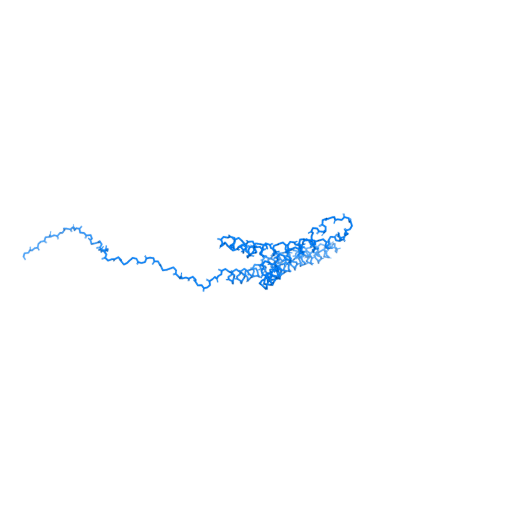 GLN A N 1
ATOM 1335 C CA . GLN A 1 176 ? -11.476 -48.314 38.294 1.00 55.28 176 GLN A CA 1
ATOM 1336 C C . GLN A 1 176 ? -11.889 -49.756 37.943 1.00 55.28 176 GLN A C 1
ATOM 1338 O O . GLN A 1 176 ? -11.686 -50.646 38.755 1.00 55.28 176 GLN A O 1
ATOM 1343 N N . TYR A 1 177 ? -12.417 -50.006 36.737 1.00 49.91 177 TYR A N 1
ATOM 1344 C CA . TYR A 1 177 ? -12.891 -51.334 36.322 1.00 49.91 177 TYR A CA 1
ATOM 1345 C C . TYR A 1 177 ? -12.548 -51.636 34.861 1.00 49.91 177 TYR A C 1
ATOM 1347 O O . TYR A 1 177 ? -13.415 -51.892 34.030 1.00 49.91 177 TYR A O 1
ATOM 1355 N N . THR A 1 178 ? -11.270 -51.558 34.508 1.00 45.03 178 THR A N 1
ATOM 1356 C CA . THR A 1 178 ? -10.779 -52.354 33.380 1.00 45.03 178 THR A CA 1
ATOM 1357 C C . THR A 1 178 ? -9.890 -53.413 33.989 1.00 45.03 178 THR A C 1
ATOM 1359 O O . THR A 1 178 ? -8.732 -53.147 34.306 1.00 45.03 178 THR A O 1
ATOM 1362 N N . GLU A 1 179 ? -10.472 -54.587 34.225 1.00 58.78 179 GLU A N 1
ATOM 1363 C CA . GLU A 1 179 ? -9.665 -55.786 34.376 1.00 58.78 179 GLU A CA 1
ATOM 1364 C C . GLU A 1 179 ? -8.785 -55.886 33.121 1.00 58.78 179 GLU A C 1
ATOM 1366 O O . GLU A 1 179 ? -9.291 -55.711 32.004 1.00 58.78 179 GLU A O 1
ATOM 1371 N N . PRO A 1 180 ? -7.471 -56.113 33.266 1.00 54.59 180 PRO A N 1
ATOM 1372 C CA . PRO A 1 180 ? -6.701 -56.622 32.151 1.00 54.59 180 PRO A CA 1
ATOM 1373 C C . PRO A 1 180 ? -7.409 -57.905 31.728 1.00 54.59 180 PRO A C 1
ATOM 1375 O O . PRO A 1 180 ? -7.591 -58.794 32.561 1.00 54.59 180 PRO A O 1
ATOM 1378 N N . SER A 1 181 ? -7.857 -57.979 30.476 1.00 44.91 181 SER A N 1
ATOM 1379 C CA . SER A 1 181 ? -8.375 -59.212 29.898 1.00 44.91 181 SER A CA 1
ATOM 1380 C C . SER A 1 181 ? -7.285 -60.273 30.018 1.00 44.91 181 SER A C 1
ATOM 1382 O O . SER A 1 181 ? -6.346 -60.322 29.227 1.00 44.91 181 SER A O 1
ATOM 1384 N N . THR A 1 182 ? -7.374 -61.057 31.084 1.00 55.16 182 THR A N 1
ATOM 1385 C CA . THR A 1 182 ? -6.682 -62.323 31.231 1.00 55.16 182 THR A CA 1
ATOM 1386 C C . THR A 1 182 ? -7.501 -63.283 30.396 1.00 55.16 182 THR A C 1
ATOM 1388 O O . THR A 1 182 ? -8.598 -63.655 30.801 1.00 55.16 182 THR A O 1
ATOM 1391 N N . ASP A 1 183 ? -7.016 -63.612 29.205 1.00 60.72 183 ASP A N 1
ATOM 1392 C CA . ASP A 1 183 ? -7.563 -64.711 28.418 1.00 60.72 183 ASP A CA 1
ATOM 1393 C C . ASP A 1 183 ? -7.513 -66.012 29.254 1.00 60.72 183 ASP A C 1
ATOM 1395 O O . ASP A 1 183 ? -6.447 -66.346 29.782 1.00 60.72 183 ASP A O 1
ATOM 1399 N N . PRO A 1 184 ? -8.613 -66.778 29.389 1.00 63.31 184 PRO A N 1
ATOM 1400 C CA . PRO A 1 184 ? -8.576 -68.155 29.884 1.00 63.31 184 PRO A CA 1
ATOM 1401 C C . PRO A 1 184 ? -9.054 -69.148 28.795 1.00 63.31 184 PRO A C 1
ATOM 1403 O O . PRO A 1 184 ? -9.680 -68.746 27.815 1.00 63.31 184 PRO A O 1
ATOM 1406 N N . PRO A 1 185 ? -8.982 -70.471 29.010 1.00 57.16 185 PRO A N 1
ATOM 1407 C CA . PRO A 1 185 ? -7.842 -71.321 29.357 1.00 57.16 185 PRO A CA 1
ATOM 1408 C C . PRO A 1 185 ? -7.649 -72.424 28.282 1.00 57.16 185 PRO A C 1
ATOM 1410 O O . PRO A 1 185 ? -8.629 -72.944 27.754 1.00 57.16 185 PRO A O 1
ATOM 1413 N N . LEU A 1 186 ? -6.422 -72.873 27.988 1.00 57.25 186 LEU A N 1
ATOM 1414 C CA . LEU A 1 186 ? -6.221 -74.105 27.204 1.00 57.25 186 LEU A CA 1
ATOM 1415 C C . LEU A 1 186 ? -5.228 -75.050 27.886 1.00 57.25 186 LEU A C 1
ATOM 1417 O O . LEU A 1 186 ? -4.015 -74.909 27.783 1.00 57.25 186 LEU A O 1
ATOM 1421 N N . SER A 1 187 ? -5.830 -75.990 28.616 1.00 62.84 187 SER A N 1
ATOM 1422 C CA . SER A 1 187 ? -5.456 -77.399 28.777 1.00 62.84 187 SER A CA 1
ATOM 1423 C C . SER A 1 187 ? -4.048 -77.833 28.345 1.00 62.84 187 SER A C 1
ATOM 1425 O O . SER A 1 187 ? -3.780 -77.972 27.153 1.00 62.84 187 SER A O 1
ATOM 1427 N N . SER A 1 188 ? -3.251 -78.265 29.321 1.00 54.31 188 SER A N 1
ATOM 1428 C CA . SER A 1 188 ? -2.559 -79.559 29.248 1.00 54.31 188 SER A CA 1
ATOM 1429 C C . SER A 1 188 ? -2.010 -79.921 30.630 1.00 54.31 188 SER A C 1
ATOM 1431 O O . SER A 1 188 ? -0.891 -79.555 30.979 1.00 54.31 188 SER A O 1
ATOM 1433 N N . ASP A 1 189 ? -2.819 -80.634 31.411 1.00 55.84 189 ASP A N 1
ATOM 1434 C CA . ASP A 1 189 ? -2.284 -81.696 32.268 1.00 55.84 189 ASP A CA 1
ATOM 1435 C C . ASP A 1 189 ? -1.876 -82.837 31.315 1.00 55.84 189 ASP A C 1
ATOM 1437 O O . ASP A 1 189 ? -2.618 -83.123 30.364 1.00 55.84 189 ASP A O 1
ATOM 1441 N N . PRO A 1 190 ? -0.681 -83.422 31.468 1.00 57.47 190 PRO A N 1
ATOM 1442 C CA . PRO A 1 190 ? -0.656 -84.641 32.259 1.00 57.47 190 PRO A CA 1
ATOM 1443 C C . PRO A 1 190 ? 0.598 -84.807 33.130 1.00 57.47 190 PRO A C 1
ATOM 1445 O O . PRO A 1 190 ? 1.703 -84.393 32.778 1.00 57.47 190 PRO A O 1
ATOM 1448 N N . ALA A 1 191 ? 0.391 -85.627 34.157 1.00 41.91 191 ALA A N 1
ATOM 1449 C CA . ALA A 1 191 ? 1.339 -86.553 34.773 1.00 41.91 191 ALA A CA 1
ATOM 1450 C C . ALA A 1 191 ? 2.026 -86.070 36.060 1.00 41.91 191 ALA A C 1
ATOM 1452 O O . ALA A 1 191 ? 3.178 -85.640 36.085 1.00 41.91 191 ALA A O 1
ATOM 1453 N N . THR A 1 192 ? 1.314 -86.317 37.161 1.00 43.62 192 THR A N 1
ATOM 1454 C CA . THR A 1 192 ? 1.879 -86.996 38.337 1.00 43.62 192 THR A CA 1
ATOM 1455 C C . THR A 1 192 ? 2.534 -88.331 37.944 1.00 43.62 192 THR A C 1
ATOM 1457 O O . THR A 1 192 ? 2.180 -88.942 36.928 1.00 43.62 192 THR A O 1
ATOM 1460 N N . PRO A 1 193 ? 3.529 -88.784 38.716 1.00 53.12 193 PRO A N 1
ATOM 1461 C CA . PRO A 1 193 ? 3.222 -89.690 39.832 1.00 53.12 193 PRO A CA 1
ATOM 1462 C C . PRO A 1 193 ? 3.444 -89.069 41.212 1.00 53.12 193 PRO A C 1
ATOM 1464 O O . PRO A 1 193 ? 4.467 -88.374 41.395 1.00 53.12 193 PRO A O 1
#

Radius of gyration: 32.59 Å; chains: 1; bounding box: 54×113×72 Å